Protein AF-A0A3D4WXC4-F1 (afdb_monomer_lite)

Radius of gyration: 119.61 Å; chains: 1; bounding box: 169×53×352 Å

Secondary structure (DSSP, 8-state):
--HHHHHHHHHHHHHHS--------HHHHHHHHHHHHHHHHHHHHHHHHHHHHHHHHHHHHHHHHHHHHHHHHHHHHHHHHHHHHHHHHHHHHHHHHHHHHHHHHHHHHHHHHHHHHHHHHHHHHHHHHHHHHHHHHHHHHHHHHHHHHHHHHHHHHHHHHHHHHHHHHHHHHHHHHHHHHHHHHHHHHHHHHHHHHHHHHHHHHHHHHHHHHHHHHHHHHHHHHHHHHHHHHHHHHHHHHHHHHHHHHHHHHHHHHHHHHHHHHHHHHHHHHHHHHHHHHHHHHTT--S---------------------------------------------------------PPPPP-

pLDDT: mean 78.96, std 23.44, range [27.22, 98.69]

Sequence (353 aa):
GSHLKQVQAELTDLRQRPPQLERASFRDLGPMVDQILALAEKQAEAITATAAEQAAQRNAKADKVLVEAREQADELRAVGDTAREQAEQEATRINEESAQQLEQAKAEAEALIEAARTQLQQEIEAARAQTQQELAQWKANAERELTEQRNLANHKNSALAAEAQHYSADLRRRADEQAAAHQQQLTVVQHEIMARRQAVTQLQAEFDDVQQRLAQSRQQGAAADNEFKELKRRLGETTQELTTQLSRLEEAKRAAESAERHAKDVRARVQREAERVANLAAAAVMAAAARGAETGEYPQVVQRPAENPAAAEATPAPQPQANTNGQVRRDNENVVPVQREPQPQEASPRLPN

Structure (mmCIF, N/CA/C/O backbone):
data_AF-A0A3D4WXC4-F1
#
_entry.id   AF-A0A3D4WXC4-F1
#
loop_
_atom_site.group_PDB
_atom_site.id
_atom_site.type_symbol
_atom_site.label_atom_id
_atom_site.label_alt_id
_atom_site.label_comp_id
_atom_site.label_asym_id
_atom_site.label_entity_id
_atom_site.label_seq_id
_atom_site.pdbx_PDB_ins_code
_atom_site.Cartn_x
_atom_site.Cartn_y
_atom_site.Cartn_z
_atom_site.occupancy
_atom_site.B_iso_or_equiv
_atom_site.auth_seq_id
_atom_site.auth_comp_id
_atom_site.auth_asym_id
_atom_site.auth_atom_id
_atom_site.pdbx_PDB_model_num
ATOM 1 N N . GLY A 1 1 ? -41.071 17.455 170.678 1.00 57.22 1 GLY A N 1
ATOM 2 C CA . GLY A 1 1 ? -40.246 16.573 171.525 1.00 57.22 1 GLY A CA 1
ATOM 3 C C . GLY A 1 1 ? -40.967 15.397 172.185 1.00 57.22 1 GLY A C 1
ATOM 4 O O . GLY A 1 1 ? -40.264 14.626 172.819 1.00 57.22 1 GLY A O 1
ATOM 5 N N . SER A 1 2 ? -42.286 15.180 172.059 1.00 59.31 2 SER A N 1
ATOM 6 C CA . SER A 1 2 ? -42.935 14.010 172.701 1.00 59.31 2 SER A CA 1
ATOM 7 C C . SER A 1 2 ? -43.641 13.044 171.739 1.00 59.31 2 SER A C 1
ATOM 9 O O . SER A 1 2 ? -43.536 11.843 171.948 1.00 59.31 2 SER A O 1
ATOM 11 N N . HIS A 1 3 ? -44.244 13.494 170.632 1.00 54.66 3 HIS A N 1
ATOM 12 C CA . HIS A 1 3 ? -44.944 12.564 169.724 1.00 54.66 3 HIS A CA 1
ATOM 13 C C . HIS A 1 3 ? -44.022 11.644 168.912 1.00 54.66 3 HIS A C 1
ATOM 15 O O . HIS A 1 3 ? -44.372 10.496 168.670 1.00 54.66 3 HIS A O 1
ATOM 21 N N . LEU A 1 4 ? -42.796 12.077 168.598 1.00 67.69 4 LEU A N 1
ATOM 22 C CA . LEU A 1 4 ? -41.789 11.203 167.978 1.00 67.69 4 LEU A CA 1
ATOM 23 C C . LEU A 1 4 ? -41.330 10.088 168.940 1.00 67.69 4 LEU A C 1
ATOM 25 O O . LEU A 1 4 ? -41.039 8.989 168.489 1.00 67.69 4 LEU A O 1
ATOM 29 N N . LYS A 1 5 ? -41.347 10.334 170.264 1.00 64.38 5 LYS A N 1
ATOM 30 C CA . LYS A 1 5 ? -41.092 9.300 171.285 1.00 64.38 5 LYS A CA 1
ATOM 31 C C . LYS A 1 5 ? -42.266 8.336 171.440 1.00 64.38 5 LYS A C 1
ATOM 33 O O . LYS A 1 5 ? -42.040 7.175 171.742 1.00 64.38 5 LYS A O 1
ATOM 38 N N . GLN A 1 6 ? -43.493 8.799 171.221 1.00 64.81 6 GLN A N 1
ATOM 39 C CA . GLN A 1 6 ? -44.691 7.963 171.296 1.00 64.81 6 GLN A CA 1
ATOM 40 C C . GLN A 1 6 ? -44.789 7.036 170.079 1.00 64.81 6 GLN A C 1
ATOM 42 O O . GLN A 1 6 ? -44.976 5.839 170.244 1.00 64.81 6 GLN A O 1
ATOM 47 N N . VAL A 1 7 ? -44.489 7.546 168.880 1.00 67.06 7 VAL A N 1
ATOM 48 C CA . VAL A 1 7 ? -44.384 6.713 167.672 1.00 67.06 7 VAL A CA 1
ATOM 49 C C . VAL A 1 7 ? -43.143 5.811 167.717 1.00 67.06 7 VAL A C 1
ATOM 51 O O . VAL A 1 7 ? -43.212 4.677 167.264 1.00 67.06 7 VAL A O 1
ATOM 54 N N . GLN A 1 8 ? -42.019 6.242 168.314 1.00 66.94 8 GLN A N 1
ATOM 55 C CA . GLN A 1 8 ? -40.884 5.340 168.573 1.00 66.94 8 GLN A CA 1
ATOM 56 C C . GLN A 1 8 ? -41.228 4.245 169.585 1.00 66.94 8 GLN A C 1
ATOM 58 O O . GLN A 1 8 ? -40.802 3.111 169.390 1.00 66.94 8 GLN A O 1
ATOM 63 N N . ALA A 1 9 ? -41.991 4.548 170.638 1.00 63.16 9 ALA A N 1
ATOM 64 C CA . ALA A 1 9 ? -42.452 3.544 171.592 1.00 63.16 9 ALA A CA 1
ATOM 65 C C . ALA A 1 9 ? -43.404 2.549 170.918 1.00 63.16 9 ALA A C 1
ATOM 67 O O . ALA A 1 9 ? -43.212 1.351 171.073 1.00 63.16 9 ALA A O 1
ATOM 68 N N . GLU A 1 10 ? -44.329 3.017 170.080 1.00 62.59 10 GLU A N 1
ATOM 69 C CA . GLU A 1 10 ? -45.214 2.147 169.296 1.00 62.59 10 GLU A CA 1
ATOM 70 C C . GLU A 1 10 ? -44.450 1.325 168.244 1.00 62.59 10 GLU A C 1
ATOM 72 O O . GLU A 1 10 ? -44.737 0.142 168.071 1.00 62.59 10 GLU A O 1
ATOM 77 N N . LEU A 1 11 ? -43.405 1.878 167.611 1.00 65.56 11 LEU A N 1
ATOM 78 C CA . LEU A 1 11 ? -42.515 1.110 166.729 1.00 65.56 11 LEU A CA 1
ATOM 79 C C . LEU A 1 11 ? -41.701 0.060 167.494 1.00 65.56 11 LEU A C 1
ATOM 81 O O . LEU A 1 11 ? -41.355 -0.973 166.926 1.00 65.56 11 LEU A O 1
ATOM 85 N N . THR A 1 12 ? -41.362 0.326 168.758 1.00 66.88 12 THR A N 1
ATOM 86 C CA . THR A 1 12 ? -40.607 -0.607 169.607 1.00 66.88 12 THR A CA 1
ATOM 87 C C . THR A 1 12 ? -41.522 -1.697 170.164 1.00 66.88 12 THR A C 1
ATOM 89 O O . THR A 1 12 ? -41.119 -2.857 170.203 1.00 66.88 12 THR A O 1
ATOM 92 N N . ASP A 1 13 ? -42.771 -1.363 170.491 1.00 57.59 13 ASP A N 1
ATOM 93 C CA . ASP A 1 13 ? -43.789 -2.311 170.947 1.00 57.59 13 ASP A CA 1
ATOM 94 C C . ASP A 1 13 ? -44.230 -3.247 169.807 1.00 57.59 13 ASP A C 1
ATOM 96 O O . ASP A 1 13 ? -44.299 -4.461 169.984 1.00 57.59 13 ASP A O 1
ATOM 100 N N . LEU A 1 14 ? -44.359 -2.735 168.575 1.00 56.06 14 LEU A N 1
ATOM 101 C CA . LEU A 1 14 ? -44.564 -3.564 167.376 1.00 56.06 14 LEU A CA 1
ATOM 102 C C . LEU A 1 14 ? -43.344 -4.429 167.013 1.00 56.06 14 LEU A C 1
ATOM 104 O O . LEU A 1 14 ? -43.496 -5.425 166.311 1.00 56.06 14 LEU A O 1
ATOM 108 N N . ARG A 1 15 ? -42.144 -4.091 167.506 1.00 60.09 15 ARG A N 1
ATOM 109 C CA . ARG A 1 15 ? -40.927 -4.906 167.338 1.00 60.09 15 ARG A CA 1
ATOM 110 C C . ARG A 1 15 ? -40.782 -5.989 168.411 1.00 60.09 15 ARG A C 1
ATOM 112 O O . ARG A 1 15 ? -40.099 -6.978 168.162 1.00 60.09 15 ARG A O 1
ATOM 119 N N . GLN A 1 16 ? -41.386 -5.795 169.589 1.00 61.34 16 GLN A N 1
ATOM 120 C CA . GLN A 1 16 ? -41.370 -6.751 170.705 1.00 61.34 16 GLN A CA 1
ATOM 121 C C . GLN A 1 16 ? -42.614 -7.640 170.769 1.00 61.34 16 GLN A C 1
ATOM 123 O O . GLN A 1 16 ? -42.592 -8.664 171.453 1.00 61.34 16 GLN A O 1
ATOM 128 N N . ARG A 1 17 ? -43.670 -7.316 170.019 1.00 38.84 17 ARG A N 1
ATOM 129 C CA . ARG A 1 17 ? -44.788 -8.228 169.790 1.00 38.84 17 ARG A CA 1
ATOM 130 C C . ARG A 1 17 ? -44.349 -9.264 168.750 1.00 38.84 17 ARG A C 1
ATOM 132 O O . ARG A 1 17 ? -44.181 -8.898 167.586 1.00 38.84 17 ARG A O 1
ATOM 139 N N . PRO A 1 18 ? -44.134 -10.542 169.118 1.00 51.66 18 PRO A N 1
ATOM 140 C CA . PRO A 1 18 ? -43.925 -11.561 168.103 1.00 51.66 18 PRO A CA 1
ATOM 141 C C . PRO A 1 18 ? -45.164 -11.532 167.201 1.00 51.66 18 PRO A C 1
ATOM 143 O O . PRO A 1 18 ? -46.275 -11.598 167.743 1.00 51.66 18 PRO A O 1
ATOM 146 N N . PRO A 1 19 ? -45.049 -11.435 165.861 1.00 48.47 19 PRO A N 1
ATOM 147 C CA . PRO A 1 19 ? -46.120 -11.955 165.046 1.00 48.47 19 PRO A CA 1
ATOM 148 C C . PRO A 1 19 ? -46.180 -13.419 165.442 1.00 48.47 19 PRO A C 1
ATOM 150 O O . PRO A 1 19 ? -45.269 -14.209 165.180 1.00 48.47 19 PRO A O 1
ATOM 153 N N . GLN A 1 20 ? -47.225 -13.728 166.203 1.00 43.56 20 GLN A N 1
ATOM 154 C CA . GLN A 1 20 ? -47.750 -15.059 166.300 1.00 43.56 20 GLN A CA 1
ATOM 155 C C . GLN A 1 20 ? -47.844 -15.504 164.848 1.00 43.56 20 GLN A C 1
ATOM 157 O O . GLN A 1 20 ? -48.707 -15.063 164.094 1.00 43.56 20 GLN A O 1
ATOM 162 N N . LEU A 1 21 ? -46.879 -16.323 164.434 1.00 39.25 21 LEU A N 1
ATOM 163 C CA . LEU A 1 21 ? -47.153 -17.346 163.461 1.00 39.25 21 LEU A CA 1
ATOM 164 C C . LEU A 1 21 ? -48.286 -18.113 164.133 1.00 39.25 21 LEU A C 1
ATOM 166 O O . LEU A 1 21 ? -48.042 -19.055 164.891 1.00 39.25 21 LEU A O 1
ATOM 170 N N . GLU A 1 22 ? -49.526 -17.675 163.897 1.00 39.22 22 GLU A N 1
ATOM 171 C CA . GLU A 1 22 ? -50.609 -18.603 163.682 1.00 39.22 22 GLU A CA 1
ATOM 172 C C . GLU A 1 22 ? -50.053 -19.509 162.592 1.00 39.22 22 GLU A C 1
ATOM 174 O O . GLU A 1 22 ? -50.191 -19.303 161.389 1.00 39.22 22 GLU A O 1
ATOM 179 N N . ARG A 1 23 ? -49.319 -20.522 163.060 1.00 41.19 23 ARG A N 1
ATOM 180 C CA . ARG A 1 23 ? -49.433 -21.869 162.574 1.00 41.19 23 ARG A CA 1
ATOM 181 C C . ARG A 1 23 ? -50.933 -22.088 162.582 1.00 41.19 23 ARG A C 1
ATOM 183 O O . ARG A 1 23 ? -51.466 -22.604 163.562 1.00 41.19 23 ARG A O 1
ATOM 190 N N . ALA A 1 24 ? -51.597 -21.592 161.534 1.00 42.59 24 ALA A N 1
ATOM 191 C CA . ALA A 1 24 ? -52.845 -22.116 161.059 1.00 42.59 24 ALA A CA 1
ATOM 192 C C . ALA A 1 24 ? -52.625 -23.609 161.217 1.00 42.59 24 ALA A C 1
ATOM 194 O O . ALA A 1 24 ? -51.661 -24.172 160.681 1.00 42.59 24 ALA A O 1
ATOM 195 N N . SER A 1 25 ? -53.349 -24.168 162.184 1.00 43.81 25 SER A N 1
ATOM 196 C CA . SER A 1 25 ? -53.252 -25.566 162.553 1.00 43.81 25 SER A CA 1
ATOM 197 C C . SER A 1 25 ? -53.191 -26.343 161.242 1.00 43.81 25 SER A C 1
ATOM 199 O O . SER A 1 25 ? -53.862 -25.952 160.291 1.00 43.81 25 SER A O 1
ATOM 201 N N . PHE A 1 26 ? -52.418 -27.425 161.124 1.00 46.84 26 PHE A N 1
ATOM 202 C CA . PHE A 1 26 ? -52.438 -28.248 159.897 1.00 46.84 26 PHE A CA 1
ATOM 203 C C . PHE A 1 26 ? -53.880 -28.642 159.473 1.00 46.84 26 PHE A C 1
ATOM 205 O O . PHE A 1 26 ? -54.107 -29.034 158.334 1.00 46.84 26 PHE A O 1
ATOM 212 N N . ARG A 1 27 ? -54.852 -28.478 160.385 1.00 51.84 27 ARG A N 1
ATOM 213 C CA . ARG A 1 27 ? -56.302 -28.576 160.205 1.00 51.84 27 ARG A CA 1
ATOM 214 C C . ARG A 1 27 ? -56.993 -27.368 159.522 1.00 51.84 27 ARG A C 1
ATOM 216 O O . ARG A 1 27 ? -57.958 -27.601 158.809 1.00 51.84 27 ARG A O 1
ATOM 223 N N . ASP A 1 28 ? -56.498 -26.138 159.693 1.00 48.47 28 ASP A N 1
ATOM 224 C CA . ASP A 1 28 ? -57.009 -24.879 159.097 1.00 48.47 28 ASP A CA 1
ATOM 225 C C . ASP A 1 28 ? -56.149 -24.382 157.913 1.00 48.47 28 ASP A C 1
ATOM 227 O O . ASP A 1 28 ? -56.610 -23.613 157.070 1.00 48.47 28 ASP A O 1
ATOM 231 N N . LEU A 1 29 ? -54.907 -24.872 157.801 1.00 55.94 29 LEU A N 1
ATOM 232 C CA . LEU A 1 29 ? -54.095 -24.754 156.586 1.00 55.94 29 LEU A CA 1
ATOM 233 C C . LEU A 1 29 ? -54.744 -25.483 155.411 1.00 55.94 29 LEU A C 1
ATOM 235 O O . LEU A 1 29 ? -54.653 -24.976 154.308 1.00 55.94 29 LEU A O 1
ATOM 239 N N . GLY A 1 30 ? -55.413 -26.620 155.639 1.00 63.44 30 GLY A N 1
ATOM 240 C CA . GLY A 1 30 ? -56.179 -27.334 154.609 1.00 63.44 30 GLY A CA 1
ATOM 241 C C . GLY A 1 30 ? -57.138 -26.405 153.854 1.00 63.44 30 GLY A C 1
ATOM 242 O O . GLY A 1 30 ? -56.897 -26.149 152.682 1.00 63.44 30 GLY A O 1
ATOM 243 N N . PRO A 1 31 ? -58.130 -25.786 154.525 1.00 75.38 31 PRO A N 1
ATOM 244 C CA . PRO A 1 31 ? -59.080 -24.894 153.863 1.00 75.38 31 PRO A CA 1
ATOM 245 C C . PRO A 1 31 ? -58.468 -23.594 153.312 1.00 75.38 31 PRO A C 1
ATOM 247 O O . PRO A 1 31 ? -58.941 -23.100 152.294 1.00 75.38 31 PRO A O 1
ATOM 250 N N . MET A 1 32 ? -57.424 -23.023 153.926 1.00 70.00 32 MET A N 1
ATOM 251 C CA . MET A 1 32 ? -56.769 -21.810 153.404 1.00 70.00 32 MET A CA 1
ATOM 252 C C . MET A 1 32 ? -55.845 -22.104 152.209 1.00 70.00 32 MET A C 1
ATOM 254 O O . MET A 1 32 ? -55.786 -21.311 151.272 1.00 70.00 32 MET A O 1
ATOM 258 N N . VAL A 1 33 ? -55.153 -23.246 152.206 1.00 78.00 33 VAL A N 1
ATOM 259 C CA . VAL A 1 33 ? -54.396 -23.756 151.052 1.00 78.00 33 VAL A CA 1
ATOM 260 C C . VAL A 1 33 ? -55.357 -24.158 149.941 1.00 78.00 33 VAL A C 1
ATOM 262 O O . VAL A 1 33 ? -55.093 -23.796 148.803 1.00 78.00 33 VAL A O 1
ATOM 265 N N . ASP A 1 34 ? -56.498 -24.779 150.251 1.00 77.19 34 ASP A N 1
ATOM 266 C CA . ASP A 1 34 ? -57.575 -25.038 149.287 1.00 77.19 34 ASP A CA 1
ATOM 267 C C . ASP A 1 34 ? -58.117 -23.727 148.703 1.00 77.19 34 ASP A C 1
ATOM 269 O O . ASP A 1 34 ? -58.402 -23.650 147.514 1.00 77.19 34 ASP A O 1
ATOM 273 N N . GLN A 1 35 ? -58.202 -22.658 149.502 1.00 80.12 35 GLN A N 1
ATOM 274 C CA . GLN A 1 35 ? -58.631 -21.337 149.042 1.00 80.12 35 GLN A CA 1
ATOM 275 C C . GLN A 1 35 ? -57.565 -20.632 148.187 1.00 80.12 35 GLN A C 1
ATOM 277 O O . GLN A 1 35 ? -57.915 -19.993 147.198 1.00 80.12 35 GLN A O 1
ATOM 282 N N . ILE A 1 36 ? -56.273 -20.761 148.516 1.00 81.56 36 ILE A N 1
ATOM 283 C CA . ILE A 1 36 ? -55.160 -20.269 147.685 1.00 81.56 36 ILE A CA 1
ATOM 284 C C . ILE A 1 36 ? -55.066 -21.075 146.390 1.00 81.56 36 ILE A C 1
ATOM 286 O O . ILE A 1 36 ? -54.860 -20.478 145.341 1.00 81.56 36 ILE A O 1
ATOM 290 N N . LEU A 1 37 ? -55.258 -22.395 146.437 1.00 82.12 37 LEU A N 1
ATOM 291 C CA . LEU A 1 37 ? -55.324 -23.261 145.263 1.00 82.12 37 LEU A CA 1
ATOM 292 C C . LEU A 1 37 ? -56.532 -22.906 144.404 1.00 82.12 37 LEU A C 1
ATOM 294 O O . LEU A 1 37 ? -56.347 -22.695 143.220 1.00 82.12 37 LEU A O 1
ATOM 298 N N . ALA A 1 38 ? -57.717 -22.712 144.984 1.00 82.25 38 ALA A N 1
ATOM 299 C CA . ALA A 1 38 ? -58.909 -22.282 144.255 1.00 82.25 38 ALA A CA 1
ATOM 300 C C . ALA A 1 38 ? -58.748 -20.877 143.647 1.00 82.25 38 ALA A C 1
ATOM 302 O O . ALA A 1 38 ? -59.219 -20.611 142.544 1.00 82.25 38 ALA A O 1
ATOM 303 N N . LEU A 1 39 ? -58.073 -19.953 144.341 1.00 86.06 39 LEU A N 1
ATOM 304 C CA . LEU A 1 39 ? -57.799 -18.610 143.828 1.00 86.06 39 LEU A CA 1
ATOM 305 C C . LEU A 1 39 ? -56.709 -18.627 142.748 1.00 86.06 39 LEU A C 1
ATOM 307 O O . LEU A 1 39 ? -56.823 -17.896 141.768 1.00 86.06 39 LEU A O 1
ATOM 311 N N . ALA A 1 40 ? -55.689 -19.471 142.901 1.00 84.12 40 ALA A N 1
ATOM 312 C CA . ALA A 1 40 ? -54.651 -19.710 141.906 1.00 84.12 40 ALA A CA 1
ATOM 313 C C . ALA A 1 40 ? -55.204 -20.446 140.679 1.00 84.12 40 ALA A C 1
ATOM 315 O O . ALA A 1 40 ? -54.821 -20.110 139.567 1.00 84.12 40 ALA A O 1
ATOM 316 N N . GLU A 1 41 ? -56.134 -21.382 140.858 1.00 85.31 41 GLU A N 1
ATOM 317 C CA . GLU A 1 41 ? -56.856 -22.096 139.803 1.00 85.31 41 GLU A CA 1
ATOM 318 C C . GLU A 1 41 ? -57.753 -21.120 139.044 1.00 85.31 41 GLU A C 1
ATOM 320 O O . GLU A 1 41 ? -57.630 -21.004 137.832 1.00 85.31 41 GLU A O 1
ATOM 325 N N . LYS A 1 42 ? -58.506 -20.266 139.748 1.00 86.69 42 LYS A N 1
ATOM 326 C CA . LYS A 1 42 ? -59.274 -19.172 139.137 1.00 86.69 42 LYS A CA 1
ATOM 327 C C . LYS A 1 42 ? -58.391 -18.146 138.414 1.00 86.69 42 LYS A C 1
ATOM 329 O O . LYS A 1 42 ? -58.775 -17.621 137.371 1.00 86.69 42 LYS A O 1
ATOM 334 N N . GLN A 1 43 ? -57.215 -17.818 138.954 1.00 87.94 43 GLN A N 1
ATOM 335 C CA . GLN A 1 43 ? -56.252 -16.934 138.288 1.00 87.94 43 GLN A CA 1
ATOM 336 C C . GLN A 1 43 ? -55.605 -17.613 137.077 1.00 87.94 43 GLN A C 1
ATOM 338 O O . GLN A 1 43 ? -55.437 -16.962 136.050 1.00 87.94 43 GLN A O 1
ATOM 343 N N . ALA A 1 44 ? -55.284 -18.904 137.154 1.00 85.81 44 ALA A N 1
ATOM 344 C CA . ALA A 1 44 ? -54.771 -19.691 136.040 1.00 85.81 44 ALA A CA 1
ATOM 345 C C . ALA A 1 44 ? -55.827 -19.833 134.936 1.00 85.81 44 ALA A C 1
ATOM 347 O O . ALA A 1 44 ? -55.506 -19.647 133.765 1.00 85.81 44 ALA A O 1
ATOM 348 N N . GLU A 1 45 ? -57.092 -20.059 135.287 1.00 86.94 45 GLU A N 1
ATOM 349 C CA . GLU A 1 45 ? -58.239 -20.023 134.375 1.00 86.94 45 GLU A CA 1
ATOM 350 C C . GLU A 1 45 ? -58.390 -18.645 133.723 1.00 86.94 45 GLU A C 1
ATOM 352 O O . GLU A 1 45 ? -58.528 -18.550 132.509 1.00 86.94 45 GLU A O 1
ATOM 357 N N . ALA A 1 46 ? -58.282 -17.552 134.483 1.00 88.50 46 ALA A N 1
ATOM 358 C CA . ALA A 1 46 ? -58.342 -16.202 133.923 1.00 88.50 46 ALA A CA 1
ATOM 359 C C . ALA A 1 46 ? -57.156 -15.897 132.988 1.00 88.50 46 ALA A C 1
ATOM 361 O O . ALA A 1 46 ? -57.344 -15.296 131.928 1.00 88.50 46 ALA A O 1
ATOM 362 N N . ILE A 1 47 ? -55.939 -16.325 133.340 1.00 88.62 47 ILE A N 1
ATOM 363 C CA . ILE A 1 47 ? -54.735 -16.166 132.511 1.00 88.62 47 ILE A CA 1
ATOM 364 C C . ILE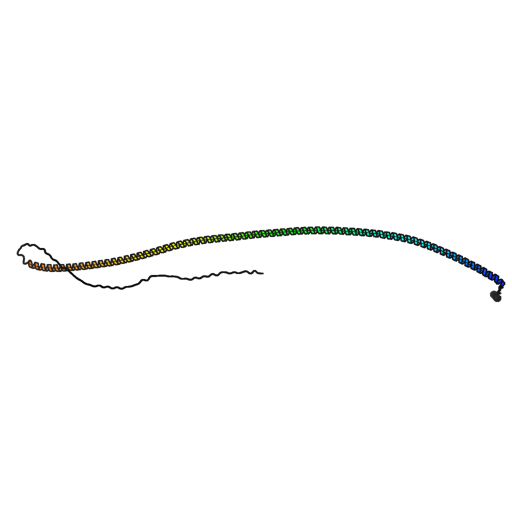 A 1 47 ? -54.854 -17.001 131.238 1.00 88.62 47 ILE A C 1
ATOM 366 O O . ILE A 1 47 ? -54.568 -16.491 130.159 1.00 88.62 47 ILE A O 1
ATOM 370 N N . THR A 1 48 ? -55.293 -18.255 131.338 1.00 91.38 48 THR A N 1
ATOM 371 C CA . THR A 1 48 ? -55.476 -19.143 130.181 1.00 91.38 48 THR A CA 1
ATOM 372 C C . THR A 1 48 ? -56.608 -18.664 129.282 1.00 91.38 48 THR A C 1
ATOM 374 O O . THR A 1 48 ? -56.415 -18.638 128.071 1.00 91.38 48 THR A O 1
ATOM 377 N N . ALA A 1 49 ? -57.727 -18.189 129.834 1.00 89.88 49 ALA A N 1
ATOM 378 C CA . ALA A 1 49 ? -58.812 -17.573 129.072 1.00 89.88 49 ALA A CA 1
ATOM 379 C C . ALA A 1 49 ? -58.345 -16.300 128.351 1.00 89.88 49 ALA A C 1
ATOM 381 O O . ALA A 1 49 ? -58.557 -16.161 127.149 1.00 89.88 49 ALA A O 1
ATOM 382 N N . THR A 1 50 ? -57.624 -15.414 129.047 1.00 90.81 50 THR A N 1
ATOM 383 C CA . THR A 1 50 ? -57.062 -14.190 128.448 1.00 90.81 50 THR A CA 1
ATOM 384 C C . THR A 1 50 ? -56.017 -14.526 127.380 1.00 90.81 50 THR A C 1
ATOM 386 O O . THR A 1 50 ? -55.989 -13.908 126.319 1.00 90.81 50 THR A O 1
ATOM 389 N N . ALA A 1 51 ? -55.159 -15.519 127.617 1.00 91.62 51 ALA A N 1
ATOM 390 C CA . ALA A 1 51 ? -54.161 -15.974 126.654 1.00 91.62 51 ALA A CA 1
ATOM 391 C C . ALA A 1 51 ? -54.806 -16.643 125.432 1.00 91.62 51 ALA A C 1
ATOM 393 O O . ALA A 1 51 ? -54.358 -16.405 124.312 1.00 91.62 51 ALA A O 1
ATOM 394 N N . ALA A 1 52 ? -55.869 -17.427 125.626 1.00 91.94 52 ALA A N 1
ATOM 395 C CA . ALA A 1 52 ? -56.648 -18.041 124.556 1.00 91.94 52 ALA A CA 1
ATOM 396 C C . ALA A 1 52 ? -57.369 -16.983 123.715 1.00 91.94 52 ALA A C 1
ATOM 398 O O . ALA A 1 52 ? -57.321 -17.050 122.490 1.00 91.94 52 ALA A O 1
ATOM 399 N N . GLU A 1 53 ? -57.960 -15.963 124.343 1.00 91.69 53 GLU A N 1
ATOM 400 C CA . GLU A 1 53 ? -58.577 -14.840 123.637 1.00 91.69 53 GLU A CA 1
ATOM 401 C C . GLU A 1 53 ? -57.533 -14.031 122.858 1.00 91.69 53 GLU A C 1
ATOM 403 O O . GLU A 1 53 ? -57.721 -13.735 121.680 1.00 91.69 53 GLU A O 1
ATOM 408 N N . GLN A 1 54 ? -56.381 -13.734 123.464 1.00 92.88 54 GLN A N 1
ATOM 409 C CA . GLN A 1 54 ? -55.284 -13.069 122.765 1.00 92.88 54 GLN A CA 1
ATOM 410 C C . GLN A 1 54 ? -54.717 -13.915 121.617 1.00 92.88 54 GLN A C 1
ATOM 412 O O . GLN A 1 54 ? -54.343 -13.360 120.583 1.00 92.88 54 GLN A O 1
ATOM 417 N N . ALA A 1 55 ? -54.627 -15.238 121.774 1.00 92.94 55 ALA A N 1
ATOM 418 C CA . ALA A 1 55 ? -54.224 -16.153 120.710 1.00 92.94 55 ALA A CA 1
ATOM 419 C C . ALA A 1 55 ? -55.265 -16.171 119.585 1.00 92.94 55 ALA A C 1
ATOM 421 O O . ALA A 1 55 ? -54.893 -16.041 118.425 1.00 92.94 55 ALA A O 1
ATOM 422 N N . ALA A 1 56 ? -56.558 -16.220 119.911 1.00 92.56 56 ALA A N 1
ATOM 423 C CA . ALA A 1 56 ? -57.646 -16.143 118.942 1.00 92.56 56 ALA A CA 1
ATOM 424 C C . ALA A 1 56 ? -57.649 -14.804 118.188 1.00 92.56 56 ALA A C 1
ATOM 426 O O . ALA A 1 56 ? -57.757 -14.793 116.967 1.00 92.56 56 ALA A O 1
ATOM 427 N N . GLN A 1 57 ? -57.448 -13.675 118.877 1.00 93.75 57 GLN A N 1
ATOM 428 C CA . GLN A 1 57 ? -57.326 -12.358 118.244 1.00 93.75 57 GLN A CA 1
ATOM 429 C C . GLN A 1 57 ? -56.082 -12.256 117.351 1.00 93.75 57 GLN A C 1
ATOM 431 O O . GLN A 1 57 ? -56.147 -11.655 116.278 1.00 93.75 57 GLN A O 1
ATOM 436 N N . ARG A 1 58 ? -54.941 -12.821 117.771 1.00 94.81 58 ARG A N 1
ATOM 437 C CA . ARG A 1 58 ? -53.728 -12.889 116.939 1.00 94.81 58 ARG A CA 1
ATOM 438 C C . ARG A 1 58 ? -53.946 -13.775 115.712 1.00 94.81 58 ARG A C 1
ATOM 440 O O . ARG A 1 58 ? -53.582 -13.344 114.624 1.00 94.81 58 ARG A O 1
ATOM 447 N N . ASN A 1 59 ? -54.584 -14.934 115.871 1.00 94.00 59 ASN A N 1
ATOM 448 C CA . ASN A 1 59 ? -54.925 -15.839 114.773 1.00 94.00 59 ASN A CA 1
ATOM 449 C C . ASN A 1 59 ? -55.892 -15.171 113.791 1.00 94.00 59 ASN A C 1
ATOM 451 O O . ASN A 1 59 ? -55.594 -15.118 112.610 1.00 94.00 59 ASN A O 1
ATOM 455 N N . ALA A 1 60 ? -56.963 -14.533 114.271 1.00 94.44 60 ALA A N 1
ATOM 456 C CA . ALA A 1 60 ? -57.906 -13.810 113.418 1.00 94.44 60 ALA A CA 1
ATOM 457 C C . ALA A 1 60 ? -57.241 -12.657 112.643 1.00 94.44 60 ALA A C 1
ATOM 459 O O . ALA A 1 60 ? -57.544 -12.433 111.473 1.00 94.44 60 ALA A O 1
ATOM 460 N N . LYS A 1 61 ? -56.308 -11.925 113.272 1.00 95.50 61 LYS A N 1
ATOM 461 C CA . LYS A 1 61 ? -55.500 -10.903 112.586 1.00 95.50 61 LYS A CA 1
ATOM 462 C C . LYS A 1 61 ? -54.565 -11.520 111.544 1.00 95.50 61 LYS A C 1
ATOM 464 O O . LYS A 1 61 ? -54.452 -10.968 110.457 1.00 95.50 61 LYS A O 1
ATOM 469 N N . ALA A 1 62 ? -53.907 -12.634 111.863 1.00 95.69 62 ALA A N 1
ATOM 470 C CA . ALA A 1 62 ? -53.026 -13.337 110.935 1.00 95.69 62 ALA A CA 1
ATOM 471 C C . ALA A 1 62 ? -53.800 -13.896 109.733 1.00 95.69 62 ALA A C 1
ATOM 473 O O . ALA A 1 62 ? -53.377 -13.689 108.601 1.00 95.69 62 ALA A O 1
ATOM 474 N N . ASP A 1 63 ? -54.959 -14.512 109.964 1.00 95.75 63 ASP A N 1
ATOM 475 C CA . ASP A 1 63 ? -55.850 -15.012 108.916 1.00 95.75 63 ASP A CA 1
ATOM 476 C C . ASP A 1 63 ? -56.321 -13.874 108.013 1.00 95.75 63 ASP A C 1
ATOM 478 O O . ASP A 1 63 ? -56.264 -13.997 106.792 1.00 95.75 63 ASP A O 1
ATOM 482 N N . LYS A 1 64 ? -56.702 -12.731 108.597 1.00 96.44 64 LYS A N 1
ATOM 483 C CA . LYS A 1 64 ? -57.064 -11.537 107.830 1.00 96.44 64 LYS A CA 1
ATOM 484 C C . LYS A 1 64 ? -55.910 -11.061 106.941 1.00 96.44 64 LYS A C 1
ATOM 486 O O . LYS A 1 64 ? -56.123 -10.849 105.754 1.00 96.44 64 LYS A O 1
ATOM 491 N N . VAL A 1 65 ? -54.693 -10.961 107.481 1.00 96.88 65 VAL A N 1
ATOM 492 C CA . VAL A 1 65 ? -53.502 -10.578 106.700 1.00 96.88 65 VAL A CA 1
ATOM 493 C C . VAL A 1 65 ? -53.191 -11.606 105.607 1.00 96.88 65 VAL A C 1
ATOM 495 O O . VAL A 1 65 ? -52.805 -11.219 104.510 1.00 96.88 65 VAL A O 1
ATOM 498 N N . LEU A 1 66 ? -53.368 -12.907 105.860 1.00 96.75 66 LEU A N 1
ATOM 499 C CA . LEU A 1 66 ? -53.168 -13.949 104.847 1.00 96.75 66 LEU A CA 1
ATOM 500 C C . LEU A 1 66 ? -54.202 -13.870 103.722 1.00 96.75 66 LEU A C 1
ATOM 502 O O . LEU A 1 66 ? -53.843 -14.095 102.569 1.00 96.75 66 LEU A O 1
ATOM 506 N N . VAL A 1 67 ? -55.464 -13.575 104.043 1.00 97.44 67 VAL A N 1
ATOM 507 C CA . VAL A 1 67 ? -56.515 -13.356 103.041 1.00 97.44 67 VAL A CA 1
ATOM 508 C C . VAL A 1 67 ? -56.195 -12.114 102.212 1.00 97.44 67 VAL A C 1
ATOM 510 O O . VAL A 1 67 ? -56.112 -12.230 100.995 1.00 97.44 67 VAL A O 1
ATOM 513 N N . GLU A 1 68 ? -55.891 -10.981 102.849 1.00 96.50 68 GLU A N 1
ATOM 514 C CA . GLU A 1 68 ? -55.516 -9.737 102.156 1.00 96.50 68 GLU A CA 1
ATOM 515 C C . GLU A 1 68 ? -54.270 -9.924 101.271 1.00 96.50 68 GLU A C 1
ATOM 517 O O . GLU A 1 68 ? -54.246 -9.486 100.125 1.00 96.50 68 GLU A O 1
ATOM 522 N N . ALA A 1 69 ? -53.244 -10.629 101.756 1.00 96.69 69 ALA A N 1
ATOM 523 C CA . ALA A 1 69 ? -52.040 -10.914 100.977 1.00 96.69 69 ALA A CA 1
ATOM 524 C C . ALA A 1 69 ? -52.313 -11.846 99.785 1.00 96.69 69 ALA A C 1
ATOM 526 O O . ALA A 1 69 ? -51.670 -11.712 98.744 1.00 96.69 69 ALA A O 1
ATOM 527 N N . ARG A 1 70 ? -53.249 -12.796 99.919 1.00 96.81 70 ARG A N 1
ATOM 528 C CA . ARG A 1 70 ? -53.678 -13.663 98.811 1.00 96.81 70 ARG A CA 1
ATOM 529 C C . ARG A 1 70 ? -54.454 -12.876 97.767 1.00 96.81 70 ARG A C 1
ATOM 531 O O . ARG A 1 70 ? -54.121 -12.987 96.596 1.00 96.81 70 ARG A O 1
ATOM 538 N N . GLU A 1 71 ? -55.408 -12.051 98.190 1.00 96.88 71 GLU A N 1
ATOM 539 C CA . GLU A 1 71 ? -56.171 -11.174 97.295 1.00 96.88 71 GLU A CA 1
ATOM 540 C C . GLU A 1 71 ? -55.240 -10.231 96.522 1.00 96.88 71 GLU A C 1
ATOM 542 O O . GLU A 1 71 ? -55.317 -10.165 95.299 1.00 96.88 71 GLU A O 1
ATOM 547 N N . GLN A 1 72 ? -54.279 -9.595 97.201 1.00 96.25 72 GLN A N 1
ATOM 548 C CA . GLN A 1 72 ? -53.261 -8.760 96.553 1.00 96.25 72 GLN A CA 1
ATOM 549 C C . GLN A 1 72 ? -52.373 -9.552 95.587 1.00 96.25 72 GLN A C 1
ATOM 551 O O . GLN A 1 72 ? -52.032 -9.061 94.513 1.00 96.25 72 GLN A O 1
ATOM 556 N N . ALA A 1 73 ? -51.972 -10.774 95.949 1.00 96.88 73 ALA A N 1
ATOM 557 C CA . ALA A 1 73 ? -51.171 -11.618 95.069 1.00 96.88 73 ALA A CA 1
ATOM 558 C C . ALA A 1 73 ? -51.951 -12.038 93.815 1.00 96.88 73 ALA A C 1
ATOM 560 O O . ALA A 1 73 ? -51.371 -12.079 92.731 1.00 96.88 73 ALA A O 1
ATOM 561 N N . ASP A 1 74 ? -53.242 -12.339 93.949 1.00 97.06 74 ASP A N 1
ATOM 562 C CA . ASP A 1 74 ? -54.110 -12.701 92.831 1.00 97.06 74 ASP A CA 1
ATOM 563 C C . ASP A 1 74 ? -54.394 -11.486 91.930 1.00 97.06 74 ASP A C 1
ATOM 565 O O . ASP A 1 74 ? -54.331 -11.613 90.707 1.00 97.06 74 ASP A O 1
ATOM 569 N N . GLU A 1 75 ? -54.591 -10.294 92.503 1.00 96.94 75 GLU A N 1
ATOM 570 C CA . GLU A 1 75 ? -54.713 -9.037 91.751 1.00 96.94 75 GLU A CA 1
ATOM 571 C C . GLU A 1 75 ? -53.430 -8.719 90.969 1.00 96.94 75 GLU A C 1
ATOM 573 O O . GLU A 1 75 ? -53.483 -8.454 89.768 1.00 96.94 75 GLU A O 1
ATOM 578 N N . LEU A 1 76 ? -52.258 -8.820 91.606 1.00 96.81 76 LEU A N 1
ATOM 579 C CA . LEU A 1 76 ? -50.968 -8.615 90.938 1.00 96.81 76 LEU A CA 1
ATOM 580 C C . LEU A 1 76 ? -50.713 -9.642 89.829 1.00 96.81 76 LEU A C 1
ATOM 582 O O . LEU A 1 76 ? -50.132 -9.281 88.806 1.00 96.81 76 LEU A O 1
ATOM 586 N N . ARG A 1 77 ? -51.142 -10.901 90.001 1.00 97.12 77 ARG A N 1
ATOM 587 C CA . ARG A 1 77 ? -51.080 -11.903 88.924 1.00 97.12 77 ARG A CA 1
ATOM 588 C C . ARG A 1 77 ? -51.974 -11.511 87.758 1.00 97.12 77 ARG A C 1
ATOM 590 O O . ARG A 1 77 ? -51.483 -11.491 86.640 1.00 97.12 77 ARG A O 1
ATOM 597 N N . ALA A 1 78 ? -53.225 -11.127 88.007 1.00 96.94 78 ALA A N 1
ATOM 598 C CA . ALA A 1 78 ? -54.141 -10.708 86.946 1.00 96.94 78 ALA A CA 1
ATOM 599 C C . ALA A 1 78 ? -53.615 -9.481 86.174 1.00 96.94 78 ALA A C 1
ATOM 601 O O . ALA A 1 78 ? -53.636 -9.451 84.942 1.00 96.94 78 ALA A O 1
ATOM 602 N N . VAL A 1 79 ? -53.082 -8.479 86.881 1.00 97.50 79 VAL A N 1
ATOM 603 C CA . VAL A 1 79 ? -52.426 -7.319 86.256 1.00 97.50 79 VAL A CA 1
ATOM 604 C C . VAL A 1 79 ? -51.171 -7.739 85.480 1.00 97.50 79 VAL A C 1
ATOM 606 O O . VAL A 1 79 ? -50.949 -7.261 84.372 1.00 97.50 79 VAL A O 1
ATOM 609 N N . GLY A 1 80 ? -50.361 -8.652 86.017 1.00 97.12 80 GLY A N 1
ATOM 610 C CA . GLY A 1 80 ? -49.183 -9.186 85.332 1.00 97.12 80 GLY A CA 1
ATOM 611 C C . GLY A 1 80 ? -49.524 -9.963 84.058 1.00 97.12 80 GLY A C 1
ATOM 612 O O . GLY A 1 80 ? -48.871 -9.762 83.036 1.00 97.12 80 GLY A O 1
ATOM 613 N N . ASP A 1 81 ? -50.561 -10.799 84.100 1.00 97.06 81 ASP A N 1
ATOM 614 C CA . ASP A 1 81 ? -51.033 -11.594 82.964 1.00 97.06 81 ASP A CA 1
ATOM 615 C C . ASP A 1 81 ? -51.569 -10.682 81.853 1.00 97.06 81 ASP A C 1
ATOM 617 O O . ASP A 1 81 ? -51.160 -10.809 80.701 1.00 97.06 81 ASP A O 1
ATOM 621 N N . THR A 1 82 ? -52.385 -9.680 82.197 1.00 97.19 82 THR A N 1
ATOM 622 C CA . THR A 1 82 ? -52.865 -8.684 81.219 1.00 97.19 82 THR A CA 1
ATOM 623 C C . THR A 1 82 ? -51.737 -7.838 80.628 1.00 97.19 82 THR A C 1
ATOM 625 O O . THR A 1 82 ? -51.706 -7.622 79.417 1.00 97.19 82 THR A O 1
ATOM 628 N N . ALA A 1 83 ? -50.773 -7.394 81.441 1.00 96.81 83 ALA A N 1
ATOM 629 C CA . ALA A 1 83 ? -49.602 -6.671 80.950 1.00 96.81 83 ALA A CA 1
ATOM 630 C C . ALA A 1 83 ? -48.744 -7.543 80.018 1.00 96.81 83 ALA A C 1
ATOM 632 O O . ALA A 1 83 ? -48.222 -7.055 79.015 1.00 96.81 83 ALA A O 1
ATOM 633 N N . ARG A 1 84 ? -48.621 -8.840 80.319 1.00 97.06 84 ARG A N 1
ATOM 634 C CA . ARG A 1 84 ? -47.916 -9.806 79.475 1.00 97.06 84 ARG A CA 1
ATOM 635 C C . ARG A 1 84 ? -48.633 -10.025 78.145 1.00 97.06 84 ARG A C 1
ATOM 637 O O . ARG A 1 84 ? -47.976 -9.960 77.113 1.00 97.06 84 ARG A O 1
ATOM 644 N N . GLU A 1 85 ? -49.945 -10.244 78.152 1.00 97.00 85 GLU A N 1
ATOM 645 C CA . GLU A 1 85 ? -50.740 -10.391 76.926 1.00 97.00 85 GLU A CA 1
ATOM 646 C C . GLU A 1 85 ? -50.634 -9.147 76.035 1.00 97.00 85 GLU A C 1
ATOM 648 O O . GLU A 1 85 ? -50.453 -9.267 74.825 1.00 97.00 85 GLU A O 1
ATOM 653 N N . GLN A 1 86 ? -50.676 -7.948 76.625 1.00 96.75 86 GLN A N 1
ATOM 654 C CA . GLN A 1 86 ? -50.475 -6.692 75.897 1.00 96.75 86 GLN A CA 1
ATOM 655 C C . GLN A 1 86 ? -49.070 -6.595 75.297 1.00 96.75 86 GLN A C 1
ATOM 657 O O . GLN A 1 86 ? -48.935 -6.265 74.121 1.00 96.75 86 GLN A O 1
ATOM 662 N N . ALA A 1 87 ? -48.031 -6.927 76.067 1.00 96.56 87 ALA A N 1
ATOM 663 C CA . ALA A 1 87 ? -46.657 -6.929 75.576 1.00 96.56 87 ALA A CA 1
ATOM 664 C C . ALA A 1 87 ? -46.447 -7.952 74.443 1.00 96.56 87 ALA A C 1
ATOM 666 O O . ALA A 1 87 ? -45.741 -7.666 73.479 1.00 96.56 87 ALA A O 1
ATOM 667 N N . GLU A 1 88 ? -47.078 -9.127 74.522 1.00 97.00 88 GLU A N 1
ATOM 668 C CA . GLU A 1 88 ? -47.041 -10.144 73.465 1.00 97.00 88 GLU A CA 1
ATOM 669 C C . GLU A 1 88 ? -47.788 -9.673 72.198 1.00 97.00 88 GLU A C 1
ATOM 671 O O . GLU A 1 88 ? -47.283 -9.845 71.084 1.00 97.00 88 GLU A O 1
ATOM 676 N N . GLN A 1 89 ? -48.942 -9.011 72.337 1.00 97.00 89 GLN A N 1
ATOM 677 C CA . GLN A 1 89 ? -49.676 -8.407 71.213 1.00 97.00 89 GLN A CA 1
ATOM 678 C C . GLN A 1 89 ? -48.905 -7.253 70.558 1.00 97.00 89 GLN A C 1
ATOM 680 O O . GLN A 1 89 ? -48.864 -7.137 69.335 1.00 97.00 89 GLN A O 1
ATOM 685 N N . GLU A 1 90 ? -48.255 -6.401 71.348 1.00 96.69 90 GLU A N 1
ATOM 686 C CA . GLU A 1 90 ? -47.440 -5.311 70.814 1.00 96.69 90 GLU A CA 1
ATOM 687 C C . GLU A 1 90 ? -46.177 -5.847 70.127 1.00 96.69 90 GLU A C 1
ATOM 689 O O . GLU A 1 90 ? -45.844 -5.409 69.028 1.00 96.69 90 GLU A O 1
ATOM 694 N N . ALA A 1 91 ? -45.518 -6.859 70.702 1.00 96.81 91 ALA A N 1
ATOM 695 C CA . ALA A 1 91 ? -44.362 -7.508 70.087 1.00 96.81 91 ALA A CA 1
ATOM 696 C C . ALA A 1 91 ? -44.716 -8.199 68.762 1.00 96.81 91 ALA A C 1
ATOM 698 O O . ALA A 1 91 ? -43.964 -8.092 67.792 1.00 96.81 91 ALA A O 1
ATOM 699 N N . THR A 1 92 ? -45.856 -8.893 68.696 1.00 97.06 92 THR A N 1
ATOM 700 C CA . THR A 1 92 ? -46.342 -9.505 67.447 1.00 97.06 92 THR A CA 1
ATOM 701 C C . THR A 1 92 ? -46.655 -8.443 66.402 1.00 97.06 92 THR A C 1
ATOM 703 O O . THR A 1 92 ? -46.154 -8.543 65.285 1.00 97.06 92 THR A O 1
ATOM 706 N N . ARG A 1 93 ? -47.353 -7.368 66.780 1.00 97.81 93 ARG A N 1
ATOM 707 C CA . ARG A 1 93 ? -47.639 -6.244 65.885 1.00 97.81 93 ARG A CA 1
ATOM 708 C C . ARG A 1 93 ? -46.371 -5.571 65.350 1.00 97.81 93 ARG A C 1
ATOM 710 O O . ARG A 1 93 ? -46.262 -5.365 64.146 1.00 97.81 93 ARG A O 1
ATOM 717 N N . ILE A 1 94 ? -45.401 -5.254 66.209 1.00 97.56 94 ILE A N 1
ATOM 718 C CA . ILE A 1 94 ? -44.126 -4.648 65.789 1.00 97.56 94 ILE A CA 1
ATOM 719 C C . ILE A 1 94 ? -43.371 -5.591 64.849 1.00 97.56 94 ILE A C 1
ATOM 721 O O . ILE A 1 94 ? -42.810 -5.138 63.850 1.00 97.56 94 ILE A O 1
ATOM 725 N N . ASN A 1 95 ? -43.364 -6.897 65.132 1.00 96.44 95 ASN A N 1
ATOM 726 C CA . ASN A 1 95 ? -42.736 -7.886 64.257 1.00 96.44 95 ASN A CA 1
ATOM 727 C C . ASN A 1 95 ? -43.420 -7.957 62.885 1.00 96.44 95 ASN A C 1
ATOM 729 O O . ASN A 1 95 ? -42.724 -8.012 61.874 1.00 96.44 95 ASN A O 1
ATOM 733 N N . GLU A 1 96 ? -44.752 -7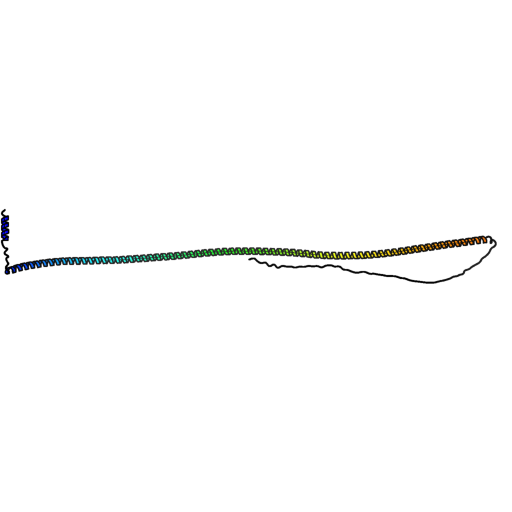.926 62.833 1.00 97.38 96 GLU A N 1
ATOM 734 C CA . GLU A 1 96 ? -45.519 -7.910 61.583 1.00 97.38 96 GLU A CA 1
ATOM 735 C C . GLU A 1 96 ? -45.274 -6.628 60.777 1.00 97.38 96 GLU A C 1
ATOM 737 O O . GLU A 1 96 ? -44.964 -6.705 59.589 1.00 97.38 96 GLU A O 1
ATOM 742 N N . GLU A 1 97 ? -45.337 -5.457 61.417 1.00 97.50 97 GLU A N 1
ATOM 743 C CA . GLU A 1 97 ? -45.047 -4.165 60.780 1.00 97.50 97 GLU A CA 1
ATOM 744 C C . GLU A 1 97 ? -43.603 -4.126 60.245 1.00 97.50 97 GLU A C 1
ATOM 746 O O . GLU A 1 97 ? -43.366 -3.724 59.104 1.00 97.50 97 GLU A O 1
ATOM 751 N N . SER A 1 98 ? -42.636 -4.620 61.024 1.00 96.31 98 SER A N 1
ATOM 752 C CA . SER A 1 98 ? -41.228 -4.701 60.612 1.00 96.31 98 SER A CA 1
ATOM 753 C C . SER A 1 98 ? -41.021 -5.680 59.453 1.00 96.31 98 SER A C 1
ATOM 755 O O . SER A 1 98 ? -40.243 -5.402 58.538 1.00 96.31 98 SER A O 1
ATOM 757 N N . ALA A 1 99 ? -41.717 -6.822 59.460 1.00 97.31 99 ALA A N 1
ATOM 758 C CA . ALA A 1 99 ? -41.664 -7.800 58.377 1.00 97.31 99 ALA A CA 1
ATOM 759 C C . ALA A 1 99 ? -42.219 -7.220 57.068 1.00 97.31 99 ALA A C 1
ATOM 761 O O . ALA A 1 99 ? -41.583 -7.370 56.025 1.00 97.31 99 ALA A O 1
ATOM 762 N N . GLN A 1 100 ? -43.341 -6.495 57.131 1.00 97.50 100 GLN A N 1
ATOM 763 C CA . GLN A 1 100 ? -43.930 -5.815 55.974 1.00 97.50 100 GLN A CA 1
ATOM 764 C C . GLN A 1 100 ? -43.009 -4.724 55.421 1.00 97.50 100 GLN A C 1
ATOM 766 O O . GLN A 1 100 ? -42.804 -4.655 54.211 1.00 97.50 100 GLN A O 1
ATOM 771 N N . GLN A 1 101 ? -42.406 -3.900 56.284 1.00 97.00 101 GLN A N 1
ATOM 772 C CA . GLN A 1 101 ? -41.441 -2.882 55.855 1.00 97.00 101 GLN A CA 1
ATOM 773 C C . GLN A 1 101 ? -40.207 -3.507 55.199 1.00 97.00 101 GLN A C 1
ATOM 775 O O . GLN A 1 101 ? -39.722 -3.000 54.190 1.00 97.00 101 GLN A O 1
ATOM 780 N N . LEU A 1 102 ? -39.709 -4.628 55.731 1.00 97.75 102 LEU A N 1
ATOM 781 C CA . LEU A 1 102 ? -38.589 -5.351 55.132 1.00 97.75 102 LEU A CA 1
ATOM 782 C C . LEU A 1 102 ? -38.956 -5.931 53.759 1.00 97.75 102 LEU A C 1
ATOM 784 O O . LEU A 1 102 ? -38.128 -5.908 52.851 1.00 97.75 102 LEU A O 1
ATOM 788 N N . GLU A 1 103 ? -40.166 -6.464 53.601 1.00 97.38 103 GLU A N 1
ATOM 789 C CA . GLU A 1 103 ? -40.657 -6.984 52.322 1.00 97.38 103 GLU A CA 1
ATOM 790 C C . GLU A 1 103 ? -40.826 -5.865 51.286 1.00 97.38 103 GLU A C 1
ATOM 792 O O . GLU A 1 103 ? -40.350 -6.003 50.160 1.00 97.38 103 GLU A O 1
ATOM 797 N N . GLN A 1 104 ? -41.395 -4.724 51.682 1.00 97.81 104 GLN A N 1
ATOM 798 C CA . GLN A 1 104 ? -41.506 -3.534 50.833 1.00 97.81 104 GLN A CA 1
ATOM 799 C C . GLN A 1 104 ? -40.130 -3.007 50.417 1.00 97.81 104 GLN A C 1
ATOM 801 O O . GLN A 1 104 ? -39.879 -2.838 49.228 1.00 97.81 104 GLN A O 1
ATOM 806 N N . ALA A 1 105 ? -39.203 -2.835 51.364 1.00 97.38 105 ALA A N 1
ATOM 807 C CA . ALA A 1 105 ? -37.849 -2.370 51.069 1.00 97.38 105 ALA A CA 1
ATOM 808 C C . ALA A 1 105 ? -37.093 -3.329 50.133 1.00 97.38 105 ALA A C 1
ATOM 810 O O . ALA A 1 105 ? -36.333 -2.885 49.272 1.00 97.38 105 ALA A O 1
ATOM 811 N N . LYS A 1 106 ? -37.307 -4.646 50.266 1.00 98.00 106 LYS A N 1
ATOM 812 C CA . LYS A 1 106 ? -36.756 -5.644 49.337 1.00 98.00 106 LYS A CA 1
ATOM 813 C C . LYS A 1 106 ? -37.369 -5.520 47.946 1.00 98.00 106 LYS A C 1
ATOM 815 O O . LYS A 1 106 ? -36.616 -5.472 46.981 1.00 98.00 106 LYS A O 1
ATOM 820 N N . ALA A 1 107 ? -38.692 -5.418 47.841 1.00 98.00 107 ALA A N 1
ATOM 821 C CA . ALA A 1 107 ? -39.377 -5.266 46.559 1.00 98.00 107 ALA A CA 1
ATOM 822 C C . ALA A 1 107 ? -38.969 -3.969 45.839 1.00 98.00 107 ALA A C 1
ATOM 824 O O . ALA A 1 107 ? -38.724 -3.976 44.634 1.00 98.00 107 ALA A O 1
ATOM 825 N N . GLU A 1 108 ? -38.831 -2.863 46.574 1.00 98.12 108 GLU A N 1
ATOM 826 C CA . GLU A 1 108 ? -38.325 -1.594 46.046 1.00 98.12 108 GLU A CA 1
ATOM 827 C C . GLU A 1 108 ? -36.873 -1.719 45.569 1.00 98.12 108 GLU A C 1
ATOM 829 O O . GLU A 1 108 ? -36.545 -1.274 44.468 1.00 98.12 108 GLU A O 1
ATOM 834 N N . ALA A 1 109 ? -36.004 -2.368 46.350 1.00 98.12 109 ALA A N 1
ATOM 835 C CA . ALA A 1 109 ? -34.617 -2.600 45.959 1.00 98.12 109 ALA A CA 1
ATOM 836 C C . ALA A 1 109 ? -34.507 -3.493 44.711 1.00 98.12 109 ALA A C 1
ATOM 838 O O . ALA A 1 109 ? -33.740 -3.180 43.801 1.00 98.12 109 ALA A O 1
ATOM 839 N N . GLU A 1 110 ? -35.289 -4.571 44.632 1.00 98.25 110 GLU A N 1
ATOM 840 C CA . GLU A 1 110 ? -35.351 -5.454 43.462 1.00 98.25 110 GLU A CA 1
ATOM 841 C C . GLU A 1 110 ? -35.851 -4.706 42.221 1.00 98.25 110 GLU A C 1
ATOM 843 O O . GLU A 1 110 ? -35.242 -4.810 41.155 1.00 98.25 110 GLU A O 1
ATOM 848 N N . ALA A 1 111 ? -36.891 -3.878 42.360 1.00 98.25 111 ALA A N 1
ATOM 849 C CA . ALA A 1 111 ? -37.401 -3.051 41.270 1.00 98.25 111 ALA A CA 1
ATOM 850 C C . ALA A 1 111 ? -36.359 -2.035 40.773 1.00 98.25 111 ALA A C 1
ATOM 852 O O . ALA A 1 111 ? -36.206 -1.854 39.564 1.00 98.25 111 ALA A O 1
ATOM 853 N N . LEU A 1 112 ? -35.607 -1.401 41.680 1.00 98.38 112 LEU A N 1
ATOM 854 C CA . LEU A 1 112 ? -34.524 -0.484 41.317 1.00 98.38 112 LEU A CA 1
ATOM 855 C C . LEU A 1 112 ? -33.368 -1.205 40.616 1.00 98.38 112 LEU A C 1
ATOM 857 O O . LEU A 1 112 ? -32.825 -0.673 39.648 1.00 98.38 112 LEU A O 1
ATOM 861 N N . ILE A 1 113 ? -33.001 -2.408 41.063 1.00 98.44 113 ILE A N 1
ATOM 862 C CA . ILE A 1 113 ? -31.947 -3.211 40.429 1.00 98.44 113 ILE A CA 1
ATOM 863 C C . ILE A 1 113 ? -32.370 -3.641 39.022 1.00 98.44 113 ILE A C 1
ATOM 865 O O . ILE A 1 113 ? -31.580 -3.505 38.088 1.00 98.44 113 ILE A O 1
ATOM 869 N N . GLU A 1 114 ? -33.603 -4.111 38.836 1.00 98.44 114 GLU A N 1
ATOM 870 C CA . GLU A 1 114 ? -34.109 -4.486 37.511 1.00 98.44 114 GLU A CA 1
ATOM 871 C C . GLU A 1 114 ? -34.252 -3.269 36.581 1.00 98.44 114 GLU A C 1
ATOM 873 O O . GLU A 1 114 ? -33.883 -3.332 35.403 1.00 98.44 114 GLU A O 1
ATOM 878 N N . ALA A 1 115 ? -34.677 -2.113 37.099 1.00 98.38 115 ALA A N 1
ATOM 879 C CA . ALA A 1 115 ? -34.681 -0.863 36.341 1.00 98.38 115 ALA A CA 1
ATOM 880 C C . ALA A 1 115 ? -33.258 -0.439 35.927 1.00 98.38 115 ALA A C 1
ATOM 882 O O . ALA A 1 115 ? -33.017 -0.132 34.760 1.00 98.38 115 ALA A O 1
ATOM 883 N N . ALA A 1 116 ? -32.288 -0.489 36.842 1.00 98.19 116 ALA A N 1
ATOM 884 C CA . ALA A 1 116 ? -30.894 -0.172 36.537 1.00 98.19 116 ALA A CA 1
ATOM 885 C C . ALA A 1 116 ? -30.291 -1.157 35.522 1.00 98.19 116 ALA A C 1
ATOM 887 O O . ALA A 1 116 ? -29.564 -0.758 34.612 1.00 98.19 116 ALA A O 1
ATOM 888 N N . ARG A 1 117 ? -30.621 -2.448 35.632 1.00 98.56 117 ARG A N 1
ATOM 889 C CA . ARG A 1 117 ? -30.162 -3.489 34.707 1.00 98.56 117 ARG A CA 1
ATOM 890 C C . ARG A 1 117 ? -30.706 -3.280 33.298 1.00 98.56 117 ARG A C 1
ATOM 892 O O . ARG A 1 117 ? -29.950 -3.387 32.335 1.00 98.56 117 ARG A O 1
ATOM 899 N N . THR A 1 118 ? -31.997 -2.982 33.173 1.00 98.62 118 THR A N 1
ATOM 900 C CA . THR A 1 118 ? -32.630 -2.718 31.873 1.00 98.62 118 THR A CA 1
ATOM 901 C C . THR A 1 118 ? -32.094 -1.439 31.233 1.00 98.62 118 THR A C 1
ATOM 903 O O . THR A 1 118 ? -31.799 -1.449 30.039 1.00 98.62 118 THR A O 1
ATOM 906 N N . GLN A 1 119 ? -31.871 -0.378 32.014 1.00 98.44 119 GLN A N 1
ATOM 907 C CA . GLN A 1 119 ? -31.217 0.848 31.540 1.00 98.44 119 GLN A CA 1
ATOM 908 C C . GLN A 1 119 ? -29.794 0.582 31.043 1.00 98.44 119 GLN A C 1
ATOM 910 O O . GLN A 1 119 ? -29.472 0.919 29.906 1.00 98.44 119 GLN A O 1
ATOM 915 N N . LEU A 1 120 ? -28.966 -0.102 31.841 1.00 98.44 120 LEU A N 1
ATOM 916 C CA . LEU A 1 120 ? -27.605 -0.469 31.443 1.00 98.44 120 LEU A CA 1
ATOM 917 C C . LEU A 1 120 ? -27.606 -1.302 30.152 1.00 98.44 120 LEU A C 1
ATOM 919 O O . LEU A 1 120 ? -26.768 -1.103 29.274 1.00 98.44 120 LEU A O 1
ATOM 923 N N . GLN A 1 121 ? -28.551 -2.234 30.010 1.00 98.62 121 GLN A N 1
ATOM 924 C CA . GLN A 1 121 ? -28.672 -3.034 28.796 1.00 98.62 121 GLN A CA 1
ATOM 925 C C . GLN A 1 121 ? -28.999 -2.168 27.571 1.00 98.62 121 GLN A C 1
ATOM 927 O O . GLN A 1 121 ? -28.358 -2.335 26.532 1.00 98.62 121 GLN A O 1
ATOM 932 N N . GLN A 1 122 ? -29.931 -1.222 27.695 1.00 98.56 122 GLN A N 1
ATOM 933 C CA . GLN A 1 122 ? -30.268 -0.286 26.619 1.00 98.56 122 GLN A CA 1
ATOM 934 C C . GLN A 1 122 ? -29.079 0.603 26.239 1.00 98.56 122 GLN A C 1
ATOM 936 O O . GLN A 1 122 ? -28.814 0.792 25.054 1.00 98.56 122 GLN A O 1
ATOM 941 N N . GLU A 1 123 ? -28.320 1.102 27.216 1.00 98.56 123 GLU A N 1
ATOM 942 C CA . GLU A 1 123 ? -27.114 1.897 26.965 1.00 98.56 123 GLU A CA 1
ATOM 943 C C . GLU A 1 123 ? -26.026 1.082 26.257 1.00 98.56 123 GLU A C 1
ATOM 945 O O . GLU A 1 123 ? -25.410 1.564 25.307 1.00 98.56 123 GLU A O 1
ATOM 950 N N . ILE A 1 124 ? -25.818 -0.177 26.659 1.00 98.56 124 ILE A N 1
ATOM 951 C CA . ILE A 1 124 ? -24.876 -1.085 25.994 1.00 98.56 124 ILE A CA 1
ATOM 952 C C . ILE A 1 124 ? -25.314 -1.359 24.553 1.00 98.56 124 ILE A C 1
ATOM 954 O O . ILE A 1 124 ? -24.478 -1.362 23.648 1.00 98.56 124 ILE A O 1
ATOM 958 N N . GLU A 1 125 ? -26.600 -1.612 24.318 1.00 98.50 125 GLU A N 1
ATOM 959 C CA . GLU A 1 125 ? -27.142 -1.843 22.977 1.00 98.50 125 GLU A CA 1
ATOM 960 C C . GLU A 1 125 ? -27.017 -0.592 22.098 1.00 98.50 125 GLU A C 1
ATOM 962 O O . GLU A 1 125 ? -26.553 -0.695 20.961 1.00 98.50 125 GLU A O 1
ATOM 967 N N . ALA A 1 126 ? -27.317 0.592 22.638 1.00 98.50 126 ALA A N 1
ATOM 968 C CA . ALA A 1 126 ? -27.144 1.868 21.950 1.00 98.50 126 ALA A CA 1
ATOM 969 C C . ALA A 1 126 ? -25.668 2.147 21.618 1.00 98.50 126 ALA A C 1
ATOM 971 O O . ALA A 1 126 ? -25.343 2.464 20.473 1.00 98.50 126 ALA A O 1
ATOM 972 N N . ALA A 1 127 ? -24.753 1.949 22.573 1.00 98.25 127 ALA A N 1
ATOM 973 C CA . ALA A 1 127 ? -23.316 2.110 22.358 1.00 98.25 127 ALA A CA 1
ATOM 974 C C . ALA A 1 127 ? -22.777 1.110 21.319 1.00 98.25 127 ALA A C 1
ATOM 976 O O . ALA A 1 127 ? -21.955 1.457 20.466 1.00 98.25 127 ALA A O 1
ATOM 977 N N . ARG A 1 128 ? -23.265 -0.136 21.329 1.00 98.62 128 ARG A N 1
ATOM 978 C CA . ARG A 1 128 ? -22.936 -1.136 20.300 1.00 98.62 128 ARG A CA 1
ATOM 979 C C . ARG A 1 128 ? -23.449 -0.723 18.924 1.00 98.62 128 ARG A C 1
ATOM 981 O O . ARG A 1 128 ? -22.703 -0.834 17.957 1.00 98.62 128 ARG A O 1
ATOM 988 N N . ALA A 1 129 ? -24.679 -0.230 18.820 1.00 98.50 129 ALA A N 1
ATOM 989 C CA . ALA A 1 129 ? -25.234 0.240 17.552 1.00 98.50 129 ALA A CA 1
ATOM 990 C C . ALA A 1 129 ? -24.447 1.442 17.001 1.00 98.50 129 ALA A C 1
ATOM 992 O O . ALA A 1 129 ? -24.098 1.461 15.820 1.00 98.50 129 ALA A O 1
ATOM 993 N N . GLN A 1 130 ? -24.093 2.399 17.863 1.00 98.56 130 GLN A N 1
ATOM 994 C CA . GLN A 1 130 ? -23.287 3.558 17.484 1.00 98.56 130 GLN A CA 1
ATOM 995 C C . GLN A 1 130 ? -21.894 3.144 16.993 1.00 98.56 130 GLN A C 1
ATOM 997 O O . GLN A 1 130 ? -21.485 3.524 15.898 1.00 98.56 130 GLN A O 1
ATOM 1002 N N . THR A 1 131 ? -21.181 2.314 17.756 1.00 98.50 131 THR A N 1
ATOM 1003 C CA . THR A 1 131 ? -19.844 1.837 17.359 1.00 98.50 131 THR A CA 1
ATOM 1004 C C . THR A 1 131 ? -19.880 1.025 16.062 1.00 98.50 131 THR A C 1
ATOM 1006 O O . THR A 1 131 ? -18.986 1.157 15.226 1.00 98.50 131 THR A O 1
ATOM 1009 N N . GLN A 1 132 ? -20.928 0.227 15.834 1.00 98.69 132 GLN A N 1
ATOM 1010 C CA . GLN A 1 132 ? -21.137 -0.467 14.559 1.00 98.69 132 GLN A CA 1
ATOM 1011 C C . GLN A 1 132 ? -21.358 0.509 13.398 1.00 98.69 132 GLN A C 1
ATOM 1013 O O . GLN A 1 132 ? -20.799 0.301 12.319 1.00 98.69 132 GLN A O 1
ATOM 1018 N N . GLN A 1 133 ? -22.133 1.575 13.608 1.00 98.69 133 GLN A N 1
ATOM 1019 C CA . GLN A 1 133 ? -22.371 2.607 12.601 1.00 98.69 133 GLN A CA 1
ATOM 1020 C C . GLN A 1 133 ? -21.085 3.371 12.258 1.00 98.69 133 GLN A C 1
ATOM 1022 O O . GLN A 1 133 ? -20.774 3.532 11.079 1.00 98.69 133 GLN A O 1
ATOM 1027 N N . GLU A 1 134 ? -20.314 3.795 13.259 1.00 98.56 134 GLU A N 1
ATOM 1028 C CA . GLU A 1 134 ? -19.027 4.476 13.068 1.00 98.56 134 GLU A CA 1
ATOM 1029 C C . GLU A 1 134 ? -18.029 3.577 12.328 1.00 98.56 134 GLU A C 1
ATOM 1031 O O . GLU A 1 134 ? -17.377 4.013 11.380 1.00 98.56 134 GLU A O 1
ATOM 1036 N N . LEU A 1 135 ? -17.966 2.290 12.681 1.00 98.62 135 LEU A N 1
ATOM 1037 C CA . LEU A 1 135 ? -17.107 1.319 12.007 1.00 98.62 135 LEU A CA 1
ATOM 1038 C C . LEU A 1 135 ? -17.547 1.062 10.558 1.00 98.62 135 LEU A C 1
ATOM 1040 O O . LEU A 1 135 ? -16.696 0.920 9.680 1.00 98.62 135 LEU A O 1
ATOM 1044 N N . ALA A 1 136 ? -18.852 1.031 10.279 1.00 98.56 136 ALA A N 1
ATOM 1045 C CA . ALA A 1 136 ? -19.374 0.930 8.917 1.00 98.56 136 ALA A CA 1
ATOM 1046 C C . ALA A 1 136 ? -19.052 2.183 8.085 1.00 98.56 136 ALA A C 1
ATOM 1048 O O . ALA A 1 136 ? -18.634 2.063 6.933 1.00 98.56 136 ALA A O 1
ATOM 1049 N N . GLN A 1 137 ? -19.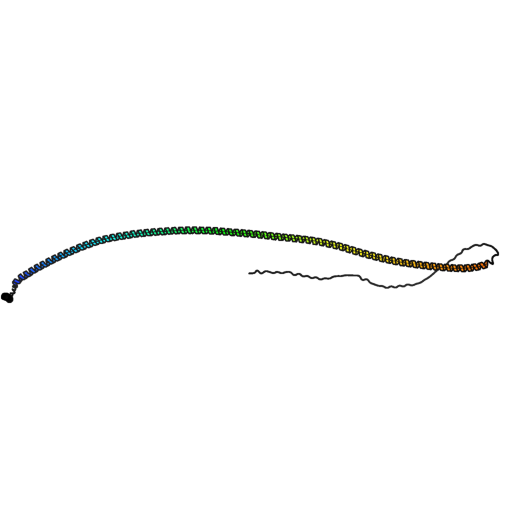184 3.377 8.669 1.00 98.69 137 GLN A N 1
ATOM 1050 C CA . GLN A 1 137 ? -18.809 4.637 8.021 1.00 98.69 137 GLN A CA 1
ATOM 1051 C C . GLN A 1 137 ? -17.308 4.700 7.741 1.00 98.69 137 GLN A C 1
ATOM 1053 O O . GLN A 1 137 ? -16.905 5.040 6.629 1.00 98.69 137 GLN A O 1
ATOM 1058 N N . TRP A 1 138 ? -16.481 4.327 8.718 1.00 98.50 138 TRP A N 1
ATOM 1059 C CA . TRP A 1 138 ? -15.032 4.304 8.566 1.00 98.50 138 TRP A CA 1
ATOM 1060 C C . TRP A 1 138 ? -14.597 3.317 7.478 1.00 98.50 138 TRP A C 1
ATOM 1062 O O . TRP A 1 138 ? -13.809 3.685 6.610 1.00 98.50 138 TRP A O 1
ATOM 1072 N N . LYS A 1 139 ? -15.182 2.110 7.445 1.00 98.56 139 LYS A N 1
ATOM 1073 C CA . LYS A 1 139 ? -14.961 1.138 6.361 1.00 98.56 139 LYS A CA 1
ATOM 1074 C C . LYS A 1 139 ? -15.348 1.699 4.996 1.00 98.56 139 LYS A C 1
ATOM 1076 O O . LYS A 1 139 ? -14.547 1.622 4.073 1.00 98.56 139 LYS A O 1
ATOM 1081 N N . ALA A 1 140 ? -16.527 2.309 4.874 1.00 98.62 140 ALA A N 1
ATOM 1082 C CA . ALA A 1 140 ? -16.975 2.891 3.612 1.00 98.62 140 ALA A CA 1
ATOM 1083 C C . ALA A 1 140 ? -16.063 4.037 3.140 1.00 98.62 140 ALA A C 1
ATOM 1085 O O . ALA A 1 140 ? -15.804 4.166 1.946 1.00 98.62 140 ALA A O 1
ATOM 1086 N N . ASN A 1 141 ? -15.556 4.866 4.057 1.00 98.56 141 ASN A N 1
ATOM 1087 C CA . ASN A 1 141 ? -14.604 5.927 3.728 1.00 98.56 141 ASN A CA 1
ATOM 1088 C C . ASN A 1 141 ? -13.256 5.347 3.276 1.00 98.56 141 ASN A C 1
ATOM 1090 O O . ASN A 1 141 ? -12.757 5.734 2.223 1.00 98.56 141 ASN A O 1
ATOM 1094 N N . ALA A 1 142 ? -12.716 4.370 4.009 1.00 98.56 142 ALA A N 1
ATOM 1095 C CA . ALA A 1 142 ? -11.466 3.701 3.655 1.00 98.56 142 ALA A CA 1
ATOM 1096 C C . ALA A 1 142 ? -11.554 2.974 2.299 1.00 98.56 142 ALA A C 1
ATOM 1098 O O . ALA A 1 142 ? -10.620 3.027 1.499 1.00 98.56 142 ALA A O 1
ATOM 1099 N N . GLU A 1 143 ? -12.686 2.330 2.000 1.00 98.62 143 GLU A N 1
ATOM 1100 C CA . GLU A 1 143 ? -12.939 1.711 0.695 1.00 98.62 143 GLU A CA 1
ATOM 1101 C C . GLU A 1 143 ? -12.961 2.749 -0.433 1.00 98.62 143 GLU A C 1
ATOM 1103 O O . GLU A 1 143 ? -12.331 2.525 -1.470 1.00 98.62 143 GLU A O 1
ATOM 1108 N N . ARG A 1 144 ? -13.618 3.903 -0.233 1.00 98.69 144 ARG A N 1
ATOM 1109 C CA . ARG A 1 144 ? -13.613 4.999 -1.217 1.00 98.69 144 ARG A CA 1
ATOM 1110 C C . ARG A 1 144 ? -12.198 5.503 -1.480 1.00 98.69 144 ARG A C 1
ATOM 1112 O O . ARG A 1 144 ? -11.786 5.512 -2.637 1.00 98.69 144 ARG A O 1
ATOM 1119 N N . GLU A 1 145 ? -11.425 5.810 -0.441 1.00 98.56 145 GLU A N 1
ATOM 1120 C CA . GLU A 1 145 ? -10.033 6.260 -0.587 1.00 98.56 145 GLU A CA 1
ATOM 1121 C C . GLU A 1 145 ? -9.167 5.230 -1.328 1.00 98.56 145 GLU A C 1
ATOM 1123 O O . GLU A 1 145 ? -8.399 5.583 -2.226 1.00 98.56 145 GLU A O 1
ATOM 1128 N N . LEU A 1 146 ? -9.323 3.938 -1.021 1.00 98.62 146 LEU A N 1
ATOM 1129 C CA . LEU A 1 146 ? -8.597 2.872 -1.711 1.00 98.62 146 LEU A CA 1
ATOM 1130 C C . LEU A 1 146 ? -8.994 2.777 -3.192 1.00 98.62 146 LEU A C 1
ATOM 1132 O O . LEU A 1 146 ? -8.131 2.584 -4.054 1.00 98.62 146 LEU A O 1
ATOM 1136 N N . THR A 1 147 ? -10.280 2.941 -3.515 1.00 98.56 147 THR A N 1
ATOM 1137 C CA . THR A 1 147 ? -10.733 2.979 -4.914 1.00 98.56 147 THR A CA 1
ATOM 1138 C C . THR A 1 147 ? -10.211 4.206 -5.660 1.00 98.56 147 THR A C 1
ATOM 1140 O O . THR A 1 147 ? -9.756 4.073 -6.796 1.00 98.56 147 THR A O 1
ATOM 1143 N N . GLU A 1 148 ? -10.185 5.376 -5.023 1.00 98.69 148 GLU A N 1
ATOM 1144 C CA . GLU A 1 148 ? -9.640 6.611 -5.592 1.00 98.69 148 GLU A CA 1
ATOM 1145 C C . GLU A 1 148 ? -8.141 6.484 -5.871 1.00 98.69 148 GLU A C 1
ATOM 1147 O O . GLU A 1 148 ? -7.691 6.765 -6.985 1.00 98.69 148 GLU A O 1
ATOM 1152 N N . GLN A 1 149 ? -7.366 5.979 -4.906 1.00 98.38 149 GLN A N 1
ATOM 1153 C CA . GLN A 1 149 ? -5.935 5.731 -5.083 1.00 98.38 149 GLN A CA 1
ATOM 1154 C C . GLN A 1 149 ? -5.668 4.726 -6.203 1.00 98.38 149 GLN A C 1
ATOM 1156 O O . GLN A 1 149 ? -4.780 4.942 -7.033 1.00 98.38 149 GLN A O 1
ATOM 1161 N N . ARG A 1 150 ? -6.458 3.648 -6.275 1.00 98.62 150 ARG A N 1
ATOM 1162 C CA . ARG A 1 150 ? -6.351 2.653 -7.347 1.00 98.62 150 ARG A CA 1
ATOM 1163 C C . ARG A 1 150 ? -6.651 3.264 -8.713 1.00 98.62 150 ARG A C 1
ATOM 1165 O O . ARG A 1 150 ? -5.915 3.004 -9.663 1.00 98.62 150 ARG A O 1
ATOM 1172 N N . ASN A 1 151 ? -7.684 4.095 -8.818 1.00 98.62 151 ASN A N 1
ATOM 1173 C CA . ASN A 1 151 ? -8.027 4.785 -10.059 1.00 98.62 151 ASN A CA 1
ATOM 1174 C C . ASN A 1 151 ? -6.924 5.764 -10.477 1.00 98.62 151 ASN A C 1
ATOM 1176 O O . ASN A 1 151 ? -6.512 5.759 -11.635 1.00 98.62 151 ASN A O 1
ATOM 1180 N N . LEU A 1 152 ? -6.373 6.535 -9.537 1.00 98.69 152 LEU A N 1
ATOM 1181 C CA . LEU A 1 152 ? -5.251 7.435 -9.799 1.00 98.69 152 LEU A CA 1
ATOM 1182 C C . LEU A 1 152 ? -4.010 6.672 -10.284 1.00 98.69 152 LEU A C 1
ATOM 1184 O O . LEU A 1 152 ? -3.370 7.085 -11.251 1.00 98.69 152 LEU A O 1
ATOM 1188 N N . ALA A 1 153 ? -3.671 5.554 -9.638 1.00 98.38 153 ALA A N 1
ATOM 1189 C CA . ALA A 1 153 ? -2.557 4.703 -10.046 1.00 98.38 153 ALA A CA 1
ATOM 1190 C C . ALA A 1 153 ? -2.781 4.110 -11.446 1.00 98.38 153 ALA A C 1
ATOM 1192 O O . ALA A 1 153 ? -1.879 4.149 -12.281 1.00 98.38 153 ALA A O 1
ATOM 1193 N N . ASN A 1 154 ? -3.993 3.630 -11.737 1.00 98.50 154 ASN A N 1
ATOM 1194 C CA . ASN A 1 154 ? -4.360 3.124 -13.059 1.00 98.50 154 ASN A CA 1
ATOM 1195 C C . ASN A 1 154 ? -4.251 4.207 -14.139 1.00 98.50 154 ASN A C 1
ATOM 1197 O O . ASN A 1 154 ? -3.689 3.949 -15.201 1.00 98.50 154 ASN A O 1
ATOM 1201 N N . HIS A 1 155 ? -4.726 5.426 -13.868 1.00 98.56 155 HIS A N 1
ATOM 1202 C CA . HIS A 1 155 ? -4.592 6.548 -14.796 1.00 98.56 155 HIS A CA 1
ATOM 1203 C C . HIS A 1 155 ? -3.127 6.907 -15.054 1.00 98.56 155 HIS A C 1
ATOM 1205 O O . HIS A 1 155 ? -2.743 7.057 -16.211 1.00 98.56 155 HIS A O 1
ATOM 1211 N N . LYS A 1 156 ? -2.292 6.976 -14.008 1.00 98.38 156 LYS A N 1
ATOM 1212 C CA . LYS A 1 156 ? -0.846 7.215 -14.154 1.00 98.38 156 LYS A CA 1
ATOM 1213 C C . LYS A 1 156 ? -0.166 6.119 -14.975 1.00 98.38 156 LYS A C 1
ATOM 1215 O O . LYS A 1 156 ? 0.588 6.435 -15.887 1.00 98.38 156 LYS A O 1
ATOM 1220 N N . ASN A 1 157 ? -0.469 4.850 -14.706 1.00 98.31 157 ASN A N 1
ATOM 1221 C CA . ASN A 1 157 ? 0.070 3.728 -15.479 1.00 98.31 157 ASN A CA 1
ATOM 1222 C C . ASN A 1 157 ? -0.365 3.785 -16.947 1.00 98.31 157 ASN A C 1
ATOM 1224 O O . ASN A 1 157 ? 0.454 3.560 -17.832 1.00 98.31 157 ASN A O 1
ATOM 1228 N N . SER A 1 158 ? -1.628 4.125 -17.220 1.00 98.56 158 SER A N 1
ATOM 1229 C CA . SER A 1 158 ? -2.119 4.302 -18.588 1.00 98.56 158 SER A CA 1
ATOM 1230 C C . SER A 1 158 ? -1.433 5.469 -19.302 1.00 98.56 158 SER A C 1
ATOM 1232 O O . SER A 1 158 ? -1.129 5.348 -20.486 1.00 98.56 158 SER A O 1
ATOM 1234 N N . ALA A 1 159 ? -1.181 6.581 -18.605 1.00 98.50 159 ALA A N 1
ATOM 1235 C CA . ALA A 1 159 ? -0.471 7.731 -19.160 1.00 98.50 159 ALA A CA 1
ATOM 1236 C C . ALA A 1 159 ? 0.988 7.380 -19.489 1.00 98.50 159 ALA A C 1
ATOM 1238 O O . ALA A 1 159 ? 1.418 7.574 -20.621 1.00 98.50 159 ALA A O 1
ATOM 1239 N N . LEU A 1 160 ? 1.710 6.758 -18.550 1.00 98.44 160 LEU A N 1
ATOM 1240 C CA . LEU A 1 160 ? 3.083 6.290 -18.772 1.00 98.44 160 LEU A CA 1
ATOM 1241 C C . LEU A 1 160 ? 3.165 5.260 -19.906 1.00 98.44 160 LEU A C 1
ATOM 1243 O O . LEU A 1 160 ? 4.104 5.284 -20.698 1.00 98.44 160 LEU A O 1
ATOM 1247 N N . ALA A 1 161 ? 2.178 4.367 -20.018 1.00 98.31 161 ALA A N 1
ATOM 1248 C CA . ALA A 1 161 ? 2.106 3.414 -21.120 1.00 98.31 161 ALA A CA 1
ATOM 1249 C C . ALA A 1 161 ? 1.911 4.118 -22.473 1.00 98.31 161 ALA A C 1
ATOM 1251 O O . ALA A 1 161 ? 2.576 3.754 -23.442 1.00 98.31 161 ALA A O 1
ATOM 1252 N N . ALA A 1 162 ? 1.047 5.135 -22.542 1.00 98.56 162 ALA A N 1
ATOM 1253 C CA . ALA A 1 162 ? 0.858 5.935 -23.750 1.00 98.56 162 ALA A CA 1
ATOM 1254 C C . ALA A 1 162 ? 2.134 6.714 -24.119 1.00 98.56 162 ALA A C 1
ATOM 1256 O O . ALA A 1 162 ? 2.554 6.690 -25.274 1.00 98.56 162 ALA A O 1
ATOM 1257 N N . GLU A 1 163 ? 2.803 7.336 -23.146 1.00 98.44 163 GLU A N 1
ATOM 1258 C CA . GLU A 1 163 ? 4.082 8.030 -23.351 1.00 98.44 163 GLU A CA 1
ATOM 1259 C C . GLU A 1 163 ? 5.175 7.082 -23.864 1.00 98.44 163 GLU A C 1
ATOM 1261 O O . GLU A 1 163 ? 5.860 7.393 -24.838 1.00 98.44 163 GLU A O 1
ATOM 1266 N N . ALA A 1 164 ? 5.303 5.891 -23.272 1.00 98.38 164 ALA A N 1
ATOM 1267 C CA . ALA A 1 164 ? 6.252 4.876 -23.724 1.00 98.38 164 ALA A CA 1
ATOM 1268 C C . ALA A 1 164 ? 5.946 4.397 -25.154 1.00 98.38 164 ALA A C 1
ATOM 1270 O O . ALA A 1 164 ? 6.864 4.211 -25.957 1.00 98.38 164 ALA A O 1
ATOM 1271 N N . GLN A 1 165 ? 4.664 4.233 -25.499 1.00 98.44 165 GLN A N 1
ATOM 1272 C CA . GLN A 1 165 ? 4.242 3.903 -26.861 1.00 98.44 165 GLN A CA 1
ATOM 1273 C C . GLN A 1 165 ? 4.622 5.011 -27.845 1.00 98.44 165 GLN A C 1
ATOM 1275 O O . GLN A 1 165 ? 5.235 4.706 -28.870 1.00 98.44 165 GLN A O 1
ATOM 1280 N N . HIS A 1 166 ? 4.342 6.276 -27.519 1.00 98.50 166 HIS A N 1
ATOM 1281 C CA . HIS A 1 166 ? 4.734 7.424 -28.338 1.00 98.50 166 HIS A CA 1
ATOM 1282 C C . HIS A 1 166 ? 6.247 7.484 -28.547 1.00 98.50 166 HIS A C 1
ATOM 1284 O O . HIS A 1 166 ? 6.704 7.538 -29.687 1.00 98.50 166 HIS A O 1
ATOM 1290 N N . TYR A 1 167 ? 7.029 7.358 -27.475 1.00 98.50 167 TYR A N 1
ATOM 1291 C CA . TYR A 1 167 ? 8.486 7.359 -27.564 1.00 98.50 167 TYR A CA 1
ATOM 1292 C C . TYR A 1 167 ? 9.013 6.210 -28.437 1.00 98.50 167 TYR A C 1
ATOM 1294 O O . TYR A 1 167 ? 9.898 6.406 -29.270 1.00 98.50 167 TYR A O 1
ATOM 1302 N N . SER A 1 168 ? 8.440 5.010 -28.304 1.00 98.44 168 SER A N 1
ATOM 1303 C CA . SER A 1 168 ? 8.815 3.865 -29.141 1.00 98.44 168 SER A CA 1
ATOM 1304 C C . SER A 1 168 ? 8.467 4.070 -30.621 1.00 98.44 168 SER A C 1
ATOM 1306 O O . SER A 1 168 ? 9.234 3.660 -31.494 1.00 98.44 168 SER A O 1
ATOM 1308 N N . ALA A 1 169 ? 7.340 4.726 -30.914 1.00 98.31 169 ALA A N 1
ATOM 1309 C CA . ALA A 1 169 ? 6.922 5.050 -32.272 1.00 98.31 169 ALA A CA 1
ATOM 1310 C C . ALA A 1 169 ? 7.846 6.102 -32.901 1.00 98.31 169 ALA A C 1
ATOM 1312 O O . ALA A 1 169 ? 8.277 5.927 -34.040 1.00 98.31 169 ALA A O 1
ATOM 1313 N N . ASP A 1 170 ? 8.224 7.134 -32.145 1.00 98.50 170 ASP A N 1
ATOM 1314 C CA . ASP A 1 170 ? 9.172 8.157 -32.591 1.00 98.50 170 ASP A CA 1
ATOM 1315 C C . ASP A 1 170 ? 10.564 7.574 -32.852 1.00 98.50 170 ASP A C 1
ATOM 1317 O O . ASP A 1 170 ? 11.198 7.907 -33.855 1.00 98.50 170 ASP A O 1
ATOM 1321 N N . LEU A 1 171 ? 11.041 6.669 -31.990 1.00 98.50 171 LEU A N 1
ATOM 1322 C CA . LEU A 1 171 ? 12.307 5.969 -32.210 1.00 98.50 171 LEU A CA 1
ATOM 1323 C C . LEU A 1 171 ? 12.282 5.128 -33.487 1.00 98.50 171 LEU A C 1
ATOM 1325 O O . LEU A 1 171 ? 13.232 5.194 -34.266 1.00 98.50 171 LEU A O 1
ATOM 1329 N N . ARG A 1 172 ? 11.202 4.370 -33.723 1.00 98.50 172 ARG A N 1
ATOM 1330 C CA . ARG A 1 172 ? 11.032 3.603 -34.968 1.00 98.50 172 ARG A CA 1
ATOM 1331 C C . ARG A 1 172 ? 11.036 4.518 -36.181 1.00 98.50 172 ARG A C 1
ATOM 1333 O O . ARG A 1 172 ? 11.809 4.289 -37.099 1.00 98.50 172 ARG A O 1
ATOM 1340 N N . ARG A 1 173 ? 10.264 5.606 -36.136 1.00 98.62 173 ARG A N 1
ATOM 1341 C CA . ARG A 1 173 ? 10.215 6.590 -37.218 1.00 98.62 173 ARG A CA 1
ATOM 1342 C C . ARG A 1 173 ? 11.597 7.166 -37.533 1.00 98.62 173 ARG A C 1
ATOM 1344 O O . ARG A 1 173 ? 11.970 7.225 -38.697 1.00 98.62 173 ARG A O 1
ATOM 1351 N N . ARG A 1 174 ? 12.376 7.550 -36.517 1.00 98.50 174 ARG A N 1
ATOM 1352 C CA . ARG A 1 174 ? 13.747 8.054 -36.715 1.00 98.50 174 ARG A CA 1
ATOM 1353 C C . ARG A 1 174 ? 14.672 6.996 -37.308 1.00 98.50 174 ARG A C 1
ATOM 1355 O O . ARG A 1 174 ? 15.486 7.325 -38.165 1.00 98.50 174 ARG A O 1
ATOM 1362 N N . ALA A 1 175 ? 14.560 5.747 -36.860 1.00 98.38 175 ALA A N 1
ATOM 1363 C CA . ALA A 1 175 ? 15.336 4.644 -37.415 1.00 98.38 175 ALA A CA 1
ATOM 1364 C C . ALA A 1 175 ? 14.976 4.393 -38.889 1.00 98.38 175 ALA A C 1
ATOM 1366 O O . ALA A 1 175 ? 15.876 4.240 -39.711 1.00 98.38 175 ALA A O 1
ATOM 1367 N N . ASP A 1 176 ? 13.688 4.431 -39.237 1.00 98.44 176 ASP A N 1
ATOM 1368 C CA . ASP A 1 176 ? 13.208 4.284 -40.614 1.00 98.44 176 ASP A CA 1
ATOM 1369 C C . ASP A 1 176 ? 13.672 5.451 -41.502 1.00 98.44 176 ASP A C 1
ATOM 1371 O O . ASP A 1 176 ? 14.145 5.233 -42.617 1.00 98.44 176 ASP A O 1
ATOM 1375 N N . GLU A 1 177 ? 13.614 6.689 -41.000 1.00 98.44 177 GLU A N 1
ATOM 1376 C CA . GLU A 1 177 ? 14.132 7.880 -41.686 1.00 98.44 177 GLU A CA 1
ATOM 1377 C C . GLU A 1 177 ? 15.648 7.775 -41.935 1.00 98.44 177 GLU A C 1
ATOM 1379 O O . GLU A 1 177 ? 16.116 8.049 -43.043 1.00 98.44 177 GLU A O 1
ATOM 1384 N N . GLN A 1 178 ? 16.424 7.320 -40.944 1.00 98.25 178 GLN A N 1
ATOM 1385 C CA . GLN A 1 178 ? 17.864 7.076 -41.098 1.00 98.25 178 GLN A CA 1
ATOM 1386 C C . GLN A 1 178 ? 18.152 5.944 -42.089 1.00 98.25 178 GLN A C 1
ATOM 1388 O O . GLN A 1 178 ? 19.028 6.082 -42.944 1.00 98.25 178 GLN A O 1
ATOM 1393 N N . ALA A 1 179 ? 17.402 4.842 -42.022 1.00 97.75 179 ALA A N 1
ATOM 1394 C CA . ALA A 1 179 ? 17.532 3.731 -42.956 1.00 97.75 179 ALA A CA 1
ATOM 1395 C C . ALA A 1 179 ? 17.239 4.179 -44.395 1.00 97.75 179 ALA A C 1
ATOM 1397 O O . ALA A 1 179 ? 18.014 3.869 -45.300 1.00 97.75 179 ALA A O 1
ATOM 1398 N N . ALA A 1 180 ? 16.183 4.970 -44.605 1.00 98.38 180 ALA A N 1
ATOM 1399 C CA . ALA A 1 180 ? 15.855 5.548 -45.903 1.00 98.38 180 ALA A CA 1
ATOM 1400 C C . ALA A 1 180 ? 16.962 6.491 -46.405 1.00 98.38 180 ALA A C 1
ATOM 1402 O O . ALA A 1 180 ? 17.360 6.403 -47.567 1.00 98.38 180 ALA A O 1
ATOM 1403 N N . ALA A 1 181 ? 17.518 7.344 -45.539 1.00 98.12 181 ALA A N 1
ATOM 1404 C CA . ALA A 1 181 ? 18.630 8.226 -45.894 1.00 98.12 181 ALA A CA 1
ATOM 1405 C C . ALA A 1 181 ? 19.885 7.436 -46.311 1.00 98.12 181 ALA A C 1
ATOM 1407 O O . ALA A 1 181 ? 20.501 7.740 -47.334 1.00 98.12 181 ALA A O 1
ATOM 1408 N N . HIS A 1 182 ? 20.241 6.379 -45.577 1.00 97.56 182 HIS A N 1
ATOM 1409 C CA . HIS A 1 182 ? 21.361 5.509 -45.941 1.00 97.56 182 HIS A CA 1
ATOM 1410 C C . HIS A 1 182 ? 21.106 4.739 -47.241 1.00 97.56 182 HIS A C 1
ATOM 1412 O O . HIS A 1 182 ? 22.007 4.632 -48.073 1.00 97.56 182 HIS A O 1
ATOM 1418 N N . GLN A 1 183 ? 19.884 4.251 -47.470 1.00 98.06 183 GLN A N 1
ATOM 1419 C CA . GLN A 1 183 ? 19.507 3.620 -48.739 1.00 98.06 183 GLN A CA 1
ATOM 1420 C C . GLN A 1 183 ? 19.629 4.595 -49.919 1.00 98.06 183 GLN A C 1
ATOM 1422 O O . GLN A 1 183 ? 20.151 4.223 -50.974 1.00 98.06 183 GLN A O 1
ATOM 1427 N N . GLN A 1 184 ? 19.215 5.853 -49.743 1.00 98.19 184 GLN A N 1
ATOM 1428 C CA . GLN A 1 184 ? 19.402 6.900 -50.750 1.00 98.19 184 GLN A CA 1
ATOM 1429 C C . GLN A 1 184 ? 20.889 7.152 -51.025 1.00 98.19 184 GLN A C 1
ATOM 1431 O O . GLN A 1 184 ? 21.295 7.157 -52.186 1.00 98.19 184 GLN A O 1
ATOM 1436 N N . GLN A 1 185 ? 21.721 7.285 -49.987 1.00 98.00 185 GLN A N 1
ATOM 1437 C CA . GLN A 1 185 ? 23.173 7.459 -50.134 1.00 98.00 185 GLN A CA 1
ATOM 1438 C C . GLN A 1 185 ? 23.825 6.287 -50.877 1.00 98.00 185 GLN A C 1
ATOM 1440 O O . GLN A 1 185 ? 24.605 6.508 -51.802 1.00 98.00 185 GLN A O 1
ATOM 1445 N N . LEU A 1 186 ? 23.478 5.045 -50.526 1.00 98.25 186 LEU A N 1
ATOM 1446 C CA . LEU A 1 186 ? 23.965 3.854 -51.227 1.00 98.25 186 LEU A CA 1
ATOM 1447 C C . LEU A 1 186 ? 23.566 3.872 -52.700 1.00 98.25 186 LEU A C 1
ATOM 1449 O O . LEU A 1 186 ? 24.387 3.561 -53.559 1.00 98.25 186 LEU A O 1
ATOM 1453 N N . THR A 1 187 ? 22.333 4.277 -52.996 1.00 98.25 187 THR A N 1
ATOM 1454 C CA . THR A 1 187 ? 21.850 4.400 -54.372 1.00 98.25 187 THR A CA 1
ATOM 1455 C C . THR A 1 187 ? 22.661 5.445 -55.139 1.00 98.25 187 THR A C 1
ATOM 1457 O O . THR A 1 187 ? 23.120 5.158 -56.242 1.00 98.25 187 THR A O 1
ATOM 1460 N N . VAL A 1 188 ? 22.909 6.625 -54.562 1.00 98.38 188 VAL A N 1
ATOM 1461 C CA . VAL A 1 188 ? 23.744 7.671 -55.183 1.00 98.38 188 VAL A CA 1
ATOM 1462 C C . VAL A 1 188 ? 25.158 7.156 -55.458 1.00 98.38 188 VAL A C 1
ATOM 1464 O O . VAL A 1 188 ? 25.632 7.243 -56.589 1.00 98.38 188 VAL A O 1
ATOM 1467 N N . VAL A 1 189 ? 25.803 6.534 -54.468 1.00 98.38 189 VAL A N 1
ATOM 1468 C CA . VAL A 1 189 ? 27.157 5.977 -54.619 1.00 98.38 189 VAL A CA 1
ATOM 1469 C C . VAL A 1 189 ? 27.197 4.879 -55.686 1.00 98.38 189 VAL A C 1
ATOM 1471 O O . VAL A 1 189 ? 28.135 4.830 -56.478 1.00 98.38 189 VAL A O 1
ATOM 1474 N N . GLN A 1 190 ? 26.180 4.017 -55.767 1.00 97.81 190 GLN A N 1
ATOM 1475 C CA . GLN A 1 190 ? 26.087 3.006 -56.826 1.00 97.81 190 GLN A CA 1
ATOM 1476 C C . GLN A 1 190 ? 26.020 3.643 -58.220 1.00 97.81 190 GLN A C 1
ATOM 1478 O O . GLN A 1 190 ? 26.738 3.203 -59.120 1.00 97.81 190 GLN A O 1
ATOM 1483 N N . HIS A 1 191 ? 25.216 4.697 -58.396 1.00 98.31 191 HIS A N 1
ATOM 1484 C CA . HIS A 1 191 ? 25.145 5.430 -59.663 1.00 98.31 191 HIS A CA 1
ATOM 1485 C C . HIS A 1 191 ? 26.484 6.100 -60.003 1.00 98.31 191 HIS A C 1
ATOM 1487 O O . HIS A 1 191 ? 26.935 6.001 -61.144 1.00 98.31 191 HIS A O 1
ATOM 1493 N N . GLU A 1 192 ? 27.169 6.708 -59.030 1.00 98.31 192 GLU A N 1
ATOM 1494 C CA . GLU A 1 192 ? 28.505 7.280 -59.237 1.00 98.31 192 GLU A CA 1
ATOM 1495 C C . GLU A 1 192 ? 29.539 6.223 -59.634 1.00 98.31 192 GLU A C 1
ATOM 1497 O O . GLU A 1 192 ? 30.331 6.454 -60.547 1.00 98.31 192 GLU A O 1
ATOM 1502 N N . ILE A 1 193 ? 29.541 5.054 -58.985 1.00 98.00 193 ILE A N 1
ATOM 1503 C CA . ILE A 1 193 ? 30.436 3.946 -59.342 1.00 98.00 193 ILE A CA 1
ATOM 1504 C C . ILE A 1 193 ? 30.167 3.497 -60.780 1.00 98.00 193 ILE A C 1
ATOM 1506 O O . ILE A 1 193 ? 31.115 3.289 -61.537 1.00 98.00 193 ILE A O 1
ATOM 1510 N N . MET A 1 194 ? 28.899 3.372 -61.179 1.00 98.31 194 MET A N 1
ATOM 1511 C CA . MET A 1 194 ? 28.530 3.016 -62.552 1.00 98.31 194 MET A CA 1
ATOM 1512 C C . MET A 1 194 ? 28.992 4.072 -63.561 1.00 98.31 194 MET A C 1
ATOM 1514 O O . MET A 1 194 ? 29.613 3.715 -64.563 1.00 98.31 194 MET A O 1
ATOM 1518 N N . ALA A 1 195 ? 28.781 5.357 -63.271 1.00 98.00 195 ALA A N 1
ATOM 1519 C CA . ALA A 1 195 ? 29.239 6.457 -64.118 1.00 98.00 195 ALA A CA 1
ATOM 1520 C C . ALA A 1 195 ? 30.774 6.497 -64.234 1.00 98.00 195 ALA A C 1
ATOM 1522 O O . ALA A 1 195 ? 31.312 6.603 -65.335 1.00 98.00 195 ALA A O 1
ATOM 1523 N N . ARG A 1 196 ? 31.502 6.332 -63.119 1.00 98.00 196 ARG A N 1
ATOM 1524 C CA . ARG A 1 196 ? 32.975 6.266 -63.115 1.00 98.00 196 ARG A CA 1
ATOM 1525 C C . ARG A 1 196 ? 33.492 5.070 -63.908 1.00 98.00 196 ARG A C 1
ATOM 1527 O O . ARG A 1 196 ? 34.461 5.217 -64.643 1.00 98.00 196 ARG A O 1
ATOM 1534 N N . ARG A 1 197 ? 32.850 3.901 -63.801 1.00 98.06 197 ARG A N 1
ATOM 1535 C CA . ARG A 1 197 ? 33.202 2.718 -64.606 1.00 98.06 197 ARG A CA 1
ATOM 1536 C C . ARG A 1 197 ? 33.038 2.990 -66.099 1.00 98.06 197 ARG A C 1
ATOM 1538 O O . ARG A 1 197 ? 33.951 2.689 -66.856 1.00 98.06 197 ARG A O 1
ATOM 1545 N N . GLN A 1 198 ? 31.925 3.604 -66.506 1.00 98.19 198 GLN A N 1
ATOM 1546 C CA . GLN A 1 198 ? 31.703 3.996 -67.902 1.00 98.19 198 GLN A CA 1
ATOM 1547 C C . GLN A 1 198 ? 32.761 4.992 -68.394 1.00 98.19 198 GLN A C 1
ATOM 1549 O O . GLN A 1 198 ? 33.311 4.799 -69.476 1.00 98.19 198 GLN A O 1
ATOM 1554 N N . ALA A 1 199 ? 33.100 6.003 -67.588 1.00 97.50 199 ALA A N 1
ATOM 1555 C CA . ALA A 1 199 ? 34.150 6.967 -67.917 1.00 97.50 199 ALA A CA 1
ATOM 1556 C C . ALA A 1 199 ? 35.529 6.299 -68.070 1.00 97.50 199 ALA A C 1
ATOM 1558 O O . ALA A 1 199 ? 36.262 6.612 -69.003 1.00 97.50 199 ALA A O 1
ATOM 1559 N N . VAL A 1 200 ? 35.872 5.335 -67.205 1.00 98.38 200 VAL A N 1
ATOM 1560 C CA . VAL A 1 200 ? 37.114 4.553 -67.336 1.00 98.38 200 VAL A CA 1
ATOM 1561 C C . VAL A 1 200 ? 37.126 3.747 -68.637 1.00 98.38 200 VAL A C 1
ATOM 1563 O O . VAL A 1 200 ? 38.140 3.754 -69.328 1.00 98.38 200 VAL A O 1
ATOM 1566 N N . THR A 1 201 ? 36.018 3.103 -69.016 1.00 98.06 201 THR A N 1
ATOM 1567 C CA . THR A 1 201 ? 35.924 2.378 -70.297 1.00 98.06 201 THR A CA 1
ATOM 1568 C C . THR A 1 201 ? 36.074 3.310 -71.504 1.00 98.06 201 THR A C 1
ATOM 1570 O O . THR A 1 201 ? 36.743 2.949 -72.468 1.00 98.06 201 THR A O 1
ATOM 1573 N N . GLN A 1 202 ? 35.500 4.516 -71.454 1.00 97.06 202 GLN A N 1
ATOM 1574 C CA . GLN A 1 202 ? 35.668 5.522 -72.510 1.00 97.06 202 GLN A CA 1
ATOM 1575 C C . GLN A 1 202 ? 37.128 5.970 -72.637 1.00 97.06 202 GLN A C 1
ATOM 1577 O O . GLN A 1 202 ? 37.681 5.929 -73.732 1.00 97.06 202 GLN A O 1
ATOM 1582 N N . LEU A 1 203 ? 37.779 6.304 -71.517 1.00 97.75 203 LEU A N 1
ATOM 1583 C CA . LEU A 1 203 ? 39.193 6.689 -71.502 1.00 97.75 203 LEU A CA 1
ATOM 1584 C C . LEU A 1 203 ? 40.113 5.564 -71.994 1.00 97.75 203 LEU A C 1
ATOM 1586 O O . LEU A 1 203 ? 41.101 5.839 -72.667 1.00 97.75 203 LEU A O 1
ATOM 1590 N N . GLN A 1 204 ? 39.798 4.302 -71.684 1.00 97.56 204 GLN A N 1
ATOM 1591 C CA . GLN A 1 204 ? 40.528 3.147 -72.216 1.00 97.56 204 GLN A CA 1
ATOM 1592 C C . GLN A 1 204 ? 40.406 3.059 -73.742 1.00 97.56 204 GLN A C 1
ATOM 1594 O O . GLN A 1 204 ? 41.420 2.911 -74.415 1.00 97.56 204 GLN A O 1
ATOM 1599 N N . ALA A 1 205 ? 39.202 3.225 -74.295 1.00 97.56 205 ALA A N 1
ATOM 1600 C CA . ALA A 1 205 ? 38.994 3.209 -75.743 1.00 97.56 205 ALA A CA 1
ATOM 1601 C C . ALA A 1 205 ? 39.696 4.381 -76.455 1.00 97.56 205 ALA A C 1
ATOM 1603 O O . ALA A 1 205 ? 40.308 4.189 -77.504 1.00 97.56 205 ALA A O 1
ATOM 1604 N N . GLU A 1 206 ? 39.649 5.586 -75.878 1.00 97.75 206 GLU A N 1
ATOM 1605 C CA . GLU A 1 206 ? 40.392 6.746 -76.388 1.00 97.75 206 GLU A CA 1
ATOM 1606 C C . GLU A 1 206 ? 41.906 6.511 -76.341 1.00 97.75 206 GLU A C 1
ATOM 1608 O O . GLU A 1 206 ? 42.620 6.841 -77.288 1.00 97.75 206 GLU A O 1
ATOM 1613 N N . PHE A 1 207 ? 42.408 5.913 -75.260 1.00 97.75 207 PHE A N 1
ATOM 1614 C CA . PHE A 1 207 ? 43.817 5.561 -75.130 1.00 97.75 207 PHE A CA 1
ATOM 1615 C C . PHE A 1 207 ? 44.248 4.529 -76.177 1.00 97.75 207 PHE A C 1
ATOM 1617 O O . PHE A 1 207 ? 45.291 4.717 -76.805 1.00 97.75 207 PHE A O 1
ATOM 1624 N N . ASP A 1 208 ? 43.446 3.489 -76.411 1.00 98.06 208 ASP A N 1
ATOM 1625 C CA . ASP A 1 208 ? 43.702 2.480 -77.442 1.00 98.06 208 ASP A CA 1
ATOM 1626 C C . ASP A 1 208 ? 43.711 3.100 -78.852 1.00 98.06 208 ASP A C 1
ATOM 1628 O O . ASP A 1 208 ? 44.610 2.812 -79.646 1.00 98.06 208 ASP A O 1
ATOM 1632 N N . ASP A 1 209 ? 42.785 4.021 -79.151 1.00 97.75 209 ASP A N 1
ATOM 1633 C CA . ASP A 1 209 ? 42.768 4.772 -80.416 1.00 97.75 209 ASP A CA 1
ATOM 1634 C C . ASP A 1 209 ? 44.024 5.647 -80.571 1.00 97.75 209 ASP A C 1
ATOM 1636 O O . ASP A 1 209 ? 44.695 5.612 -81.606 1.00 97.75 209 ASP A O 1
ATOM 1640 N N . VAL A 1 210 ? 44.420 6.384 -79.528 1.00 97.94 210 VAL A N 1
ATOM 1641 C CA . VAL A 1 210 ? 45.659 7.181 -79.536 1.00 97.94 210 VAL A CA 1
ATOM 1642 C C . VAL A 1 210 ? 46.892 6.289 -79.720 1.00 97.94 210 VAL A C 1
ATOM 1644 O O . VAL A 1 210 ? 47.785 6.639 -80.498 1.00 97.94 210 VAL A O 1
ATOM 1647 N N . GLN A 1 211 ? 46.951 5.122 -79.069 1.00 96.88 211 GLN A N 1
ATOM 1648 C CA . GLN A 1 211 ? 48.028 4.152 -79.277 1.00 96.88 211 GLN A CA 1
ATOM 1649 C C . GLN A 1 211 ? 48.068 3.641 -80.719 1.00 96.88 211 GLN A C 1
ATOM 1651 O O . GLN A 1 211 ? 49.148 3.568 -81.316 1.00 96.88 211 GLN A O 1
ATOM 1656 N N . GLN A 1 212 ? 46.911 3.321 -81.301 1.00 97.25 212 GLN A N 1
ATOM 1657 C CA . GLN A 1 212 ? 46.807 2.865 -82.683 1.00 97.25 212 GLN A CA 1
ATOM 1658 C C . GLN A 1 212 ? 47.262 3.954 -83.662 1.00 97.25 212 GLN A C 1
ATOM 1660 O O . GLN A 1 212 ? 48.065 3.675 -84.557 1.00 97.25 212 GLN A O 1
ATOM 1665 N N . ARG A 1 213 ? 46.833 5.205 -83.465 1.00 96.62 213 ARG A N 1
ATOM 1666 C CA . ARG A 1 213 ? 47.277 6.361 -84.263 1.00 96.62 213 ARG A CA 1
ATOM 1667 C C . ARG A 1 213 ? 48.782 6.594 -84.147 1.00 96.62 213 ARG A C 1
ATOM 1669 O O . ARG A 1 213 ? 49.440 6.857 -85.152 1.00 96.62 213 ARG A O 1
ATOM 1676 N N . LEU A 1 214 ? 49.355 6.447 -82.951 1.00 97.00 214 LEU A N 1
ATOM 1677 C CA . LEU A 1 214 ? 50.802 6.542 -82.747 1.00 97.00 214 LEU A CA 1
ATOM 1678 C C . LEU A 1 214 ? 51.553 5.428 -83.492 1.00 97.00 214 LEU A C 1
ATOM 1680 O O . LEU A 1 214 ? 52.577 5.691 -84.124 1.00 97.00 214 LEU A O 1
ATOM 1684 N N . ALA A 1 215 ? 51.055 4.190 -83.446 1.00 96.31 215 ALA A N 1
ATOM 1685 C CA . ALA A 1 215 ? 51.634 3.074 -84.189 1.00 96.31 215 ALA A CA 1
ATOM 1686 C C . ALA A 1 215 ? 51.574 3.309 -85.709 1.00 96.31 215 ALA A C 1
ATOM 1688 O O . ALA A 1 215 ? 52.577 3.107 -86.394 1.00 96.31 215 ALA A O 1
ATOM 1689 N N . GLN A 1 216 ? 50.445 3.808 -86.223 1.00 96.44 216 GLN A N 1
ATOM 1690 C CA . GLN A 1 216 ? 50.293 4.193 -87.630 1.00 96.44 216 GLN A CA 1
ATOM 1691 C C . GLN A 1 216 ? 51.263 5.310 -88.024 1.00 96.44 216 GLN A C 1
ATOM 1693 O O . GLN A 1 216 ? 51.954 5.186 -89.031 1.00 96.44 216 GLN A O 1
ATOM 1698 N N . SER A 1 217 ? 51.381 6.365 -87.214 1.00 97.00 217 SER A N 1
ATOM 1699 C CA . SER A 1 217 ? 52.324 7.462 -87.464 1.00 97.00 217 SER A CA 1
ATOM 1700 C C . SER A 1 217 ? 53.776 6.971 -87.492 1.00 97.00 217 SER A C 1
ATOM 1702 O O . SER A 1 217 ? 54.543 7.368 -88.366 1.00 97.00 217 SER A O 1
ATOM 1704 N N . ARG A 1 218 ? 54.153 6.032 -86.612 1.00 96.69 218 ARG A N 1
ATOM 1705 C CA . ARG A 1 218 ? 55.478 5.387 -86.643 1.00 96.69 218 ARG A CA 1
ATOM 1706 C C . ARG A 1 218 ? 55.700 4.555 -87.906 1.00 96.69 218 ARG A C 1
ATOM 1708 O O . ARG A 1 218 ? 56.791 4.602 -88.464 1.00 96.69 218 ARG A O 1
ATOM 1715 N N . GLN A 1 219 ? 54.694 3.807 -88.363 1.00 96.38 219 GLN A N 1
ATOM 1716 C CA . GLN A 1 219 ? 54.774 3.047 -89.616 1.00 96.38 219 GLN A CA 1
ATOM 1717 C C . GLN A 1 219 ? 54.910 3.969 -90.829 1.00 96.38 219 GLN A C 1
ATOM 1719 O O . GLN A 1 219 ? 55.753 3.720 -91.685 1.00 96.38 219 GLN A O 1
ATOM 1724 N N . GLN A 1 220 ? 54.128 5.049 -90.878 1.00 95.44 220 GLN A N 1
ATOM 1725 C CA . GLN A 1 220 ? 54.228 6.075 -91.917 1.00 95.44 220 GLN A CA 1
ATOM 1726 C C . GLN A 1 220 ? 55.598 6.755 -91.899 1.00 95.44 220 GLN A C 1
ATOM 1728 O O . GLN A 1 220 ? 56.209 6.903 -92.951 1.00 95.44 220 GLN A O 1
ATOM 1733 N N . GLY A 1 221 ? 56.118 7.098 -90.716 1.00 95.19 221 GLY A N 1
ATOM 1734 C CA . GLY A 1 221 ? 57.473 7.627 -90.557 1.00 95.19 221 GLY A CA 1
ATOM 1735 C C . GLY A 1 221 ? 58.539 6.659 -91.074 1.00 95.19 221 GLY A C 1
ATOM 1736 O O . GLY A 1 221 ? 59.393 7.055 -91.858 1.00 95.19 221 GLY A O 1
ATOM 1737 N N . ALA A 1 222 ? 58.443 5.371 -90.731 1.00 95.44 222 ALA A N 1
ATOM 1738 C CA . ALA A 1 222 ? 59.360 4.346 -91.234 1.00 95.44 222 ALA A CA 1
ATOM 1739 C C . ALA A 1 222 ? 59.255 4.140 -92.758 1.00 95.44 222 ALA A C 1
ATOM 1741 O O . ALA A 1 222 ? 60.266 3.899 -93.419 1.00 95.44 222 ALA A O 1
ATOM 1742 N N . ALA A 1 223 ? 58.048 4.235 -93.326 1.00 94.50 223 ALA A N 1
ATOM 1743 C CA . ALA A 1 223 ? 57.833 4.181 -94.769 1.00 94.50 223 ALA A CA 1
ATOM 1744 C C . ALA A 1 223 ? 58.464 5.392 -95.470 1.00 94.50 223 ALA A C 1
ATOM 1746 O O . ALA A 1 223 ? 59.256 5.205 -96.391 1.00 94.50 223 ALA A O 1
ATOM 1747 N N . ALA A 1 224 ? 58.209 6.606 -94.974 1.00 94.38 224 ALA A N 1
ATOM 1748 C CA . ALA A 1 224 ? 58.813 7.836 -95.482 1.00 94.38 224 ALA A CA 1
ATOM 1749 C C . ALA A 1 224 ? 60.350 7.812 -95.376 1.00 94.38 224 ALA A C 1
ATOM 1751 O O . ALA A 1 224 ? 61.039 8.210 -96.313 1.00 94.38 224 ALA A O 1
ATOM 1752 N N . ASP A 1 225 ? 60.907 7.276 -94.285 1.00 95.44 225 ASP A N 1
ATOM 1753 C CA . ASP A 1 225 ? 62.353 7.078 -94.130 1.00 95.44 225 ASP A CA 1
ATOM 1754 C C . ASP A 1 225 ? 62.924 6.109 -95.179 1.00 95.44 225 ASP A C 1
ATOM 1756 O O . ASP A 1 225 ? 64.028 6.315 -95.690 1.00 95.44 225 ASP A O 1
ATOM 1760 N N . ASN A 1 226 ? 62.199 5.036 -95.510 1.00 95.31 226 ASN A N 1
ATOM 1761 C CA . ASN A 1 226 ? 62.611 4.085 -96.544 1.00 95.31 226 ASN A CA 1
ATOM 1762 C C . ASN A 1 226 ? 62.528 4.699 -97.945 1.00 95.31 226 ASN A C 1
ATOM 1764 O O . ASN A 1 226 ? 63.472 4.550 -98.720 1.00 95.31 226 ASN A O 1
ATOM 1768 N N . GLU A 1 227 ? 61.458 5.435 -98.246 1.00 94.31 227 GLU A N 1
ATOM 1769 C CA . GLU A 1 227 ? 61.325 6.201 -99.489 1.00 94.31 227 GLU A CA 1
ATOM 1770 C C . GLU A 1 227 ? 62.452 7.227 -99.624 1.00 94.31 227 GLU A C 1
ATOM 1772 O O . GLU A 1 227 ? 63.085 7.322 -100.674 1.00 94.31 227 GLU A O 1
ATOM 1777 N N . PHE A 1 228 ? 62.783 7.941 -98.546 1.00 94.44 228 PHE A N 1
ATOM 1778 C CA . PHE A 1 228 ? 63.898 8.882 -98.525 1.00 94.44 228 PHE A CA 1
ATOM 1779 C C . PHE A 1 228 ? 65.240 8.187 -98.793 1.00 94.44 228 PHE A C 1
ATOM 1781 O O . PHE A 1 228 ? 66.048 8.679 -99.586 1.00 94.44 228 PHE A O 1
ATOM 1788 N N . LYS A 1 229 ? 65.488 7.017 -98.188 1.00 94.00 229 LYS A N 1
ATOM 1789 C CA . LYS A 1 229 ? 66.680 6.198 -98.478 1.00 94.00 229 LYS A CA 1
ATOM 1790 C C . LYS A 1 229 ? 66.711 5.738 -99.934 1.00 94.00 229 LYS A C 1
ATOM 1792 O O . LYS A 1 229 ? 67.778 5.772 -100.549 1.00 94.00 229 LYS A O 1
ATOM 1797 N N . GLU A 1 230 ? 65.576 5.334 -100.498 1.00 94.31 230 GLU A N 1
ATOM 1798 C CA . GLU A 1 230 ? 65.488 4.918 -101.895 1.00 94.31 230 GLU A CA 1
ATOM 1799 C C . GLU A 1 230 ? 65.730 6.089 -102.852 1.00 94.31 230 GLU A C 1
ATOM 1801 O O . GLU A 1 230 ? 66.521 5.952 -103.785 1.00 94.31 230 GLU A O 1
ATOM 1806 N N . LEU A 1 231 ? 65.136 7.257 -102.594 1.00 93.25 231 LEU A N 1
ATOM 1807 C CA . LEU A 1 231 ? 65.401 8.485 -103.344 1.00 93.25 231 LEU A CA 1
ATOM 1808 C C . LEU A 1 231 ? 66.876 8.879 -103.260 1.00 93.25 231 LEU A C 1
ATOM 1810 O O . LEU A 1 231 ? 67.469 9.219 -104.279 1.00 93.25 231 LEU A O 1
ATOM 1814 N N . LYS A 1 232 ? 67.503 8.770 -102.082 1.00 92.69 232 LYS A N 1
ATOM 1815 C CA . LYS A 1 232 ? 68.940 9.022 -101.912 1.00 92.69 232 LYS A CA 1
ATOM 1816 C C . LYS A 1 232 ? 69.794 8.034 -102.711 1.00 92.69 232 LYS A C 1
ATOM 1818 O O . LYS A 1 232 ? 70.778 8.453 -103.317 1.00 92.69 232 LYS A O 1
ATOM 1823 N N . ARG A 1 233 ? 69.422 6.748 -102.748 1.00 92.81 233 ARG A N 1
ATOM 1824 C CA . ARG A 1 233 ? 70.080 5.734 -103.588 1.00 92.81 233 ARG A CA 1
ATOM 1825 C C . ARG A 1 233 ? 69.933 6.075 -105.071 1.00 92.81 233 ARG A C 1
ATOM 1827 O O . ARG A 1 233 ? 70.947 6.146 -105.751 1.00 92.81 233 ARG A O 1
ATOM 1834 N N . ARG A 1 234 ? 68.715 6.362 -105.548 1.00 91.88 234 ARG A N 1
ATOM 1835 C CA . ARG A 1 234 ? 68.449 6.772 -106.941 1.00 91.88 234 ARG A CA 1
ATOM 1836 C C . ARG A 1 234 ? 69.221 8.036 -107.313 1.00 91.88 234 ARG A C 1
ATOM 1838 O O . ARG A 1 234 ? 69.796 8.109 -108.389 1.00 91.88 234 ARG A O 1
ATOM 1845 N N . LEU A 1 235 ? 69.296 9.019 -106.418 1.00 92.38 235 LEU A N 1
ATOM 1846 C CA . LEU A 1 235 ? 70.113 10.216 -106.619 1.00 92.38 235 LEU A CA 1
ATOM 1847 C C . LEU A 1 235 ? 71.607 9.859 -106.722 1.00 92.38 235 LEU A C 1
ATOM 1849 O O . LEU A 1 235 ? 72.303 10.343 -107.612 1.00 92.38 235 LEU A O 1
ATOM 1853 N N . GLY A 1 236 ? 72.100 8.968 -105.860 1.00 92.12 236 GLY A N 1
ATOM 1854 C CA . GLY A 1 236 ? 73.456 8.422 -105.959 1.00 92.12 236 GLY A CA 1
ATOM 1855 C C . GLY A 1 236 ? 73.713 7.703 -107.290 1.00 92.12 236 GLY A C 1
ATOM 1856 O O . GLY A 1 236 ? 74.746 7.915 -107.913 1.00 92.12 236 GLY A O 1
ATOM 1857 N N . GLU A 1 237 ? 72.750 6.923 -107.774 1.00 91.75 237 GLU A N 1
ATOM 1858 C CA . GLU A 1 237 ? 72.824 6.225 -109.064 1.00 91.75 237 GLU A CA 1
ATOM 1859 C C . GLU A 1 237 ? 72.818 7.211 -110.235 1.00 91.75 237 GLU A C 1
ATOM 1861 O O . GLU A 1 237 ? 73.719 7.174 -111.063 1.00 91.75 237 GLU A O 1
ATOM 1866 N N . THR A 1 238 ? 71.888 8.169 -110.263 1.00 91.44 238 THR A N 1
ATOM 1867 C CA . THR A 1 238 ? 71.836 9.197 -111.320 1.00 91.44 238 THR A CA 1
ATOM 1868 C C . THR A 1 238 ? 73.078 10.087 -111.343 1.00 91.44 238 THR A C 1
ATOM 1870 O O . THR A 1 238 ? 73.521 10.481 -112.417 1.00 91.44 238 THR A O 1
ATOM 1873 N N . THR A 1 239 ? 73.691 10.392 -110.192 1.00 90.38 239 THR A N 1
ATOM 1874 C CA . THR A 1 239 ? 74.959 11.139 -110.157 1.00 90.38 239 THR A CA 1
ATOM 1875 C C . THR A 1 239 ? 76.123 10.292 -110.667 1.00 90.38 239 THR A C 1
ATOM 1877 O O . THR A 1 239 ? 76.946 10.806 -111.423 1.00 90.38 239 THR A O 1
ATOM 1880 N N . GLN A 1 240 ? 76.181 8.995 -110.347 1.00 89.56 240 GLN A N 1
ATOM 1881 C CA . GLN A 1 240 ? 77.156 8.066 -110.934 1.00 89.56 240 GLN A CA 1
ATOM 1882 C C . GLN A 1 240 ? 76.966 7.911 -112.449 1.00 89.56 240 GLN A C 1
ATOM 1884 O O . GLN A 1 240 ? 77.940 7.995 -113.200 1.00 89.56 240 GLN A O 1
ATOM 1889 N N . GLU A 1 241 ? 75.729 7.749 -112.920 1.00 88.62 241 GLU A N 1
ATOM 1890 C CA . GLU A 1 241 ? 75.388 7.708 -114.344 1.00 88.62 241 GLU A CA 1
ATOM 1891 C C . GLU A 1 241 ? 75.785 9.005 -115.043 1.00 88.62 241 GLU A C 1
ATOM 1893 O O . GLU A 1 241 ? 76.456 8.957 -116.070 1.00 88.62 241 GLU A O 1
ATOM 1898 N N . LEU A 1 242 ? 75.450 10.165 -114.471 1.00 87.94 242 LEU A N 1
ATOM 1899 C CA . LEU A 1 242 ? 75.836 11.467 -115.011 1.00 87.94 242 LEU A CA 1
ATOM 1900 C C . LEU A 1 242 ? 77.360 11.614 -115.075 1.00 87.94 242 LEU A C 1
ATOM 1902 O O . LEU A 1 242 ? 77.883 12.076 -116.083 1.00 87.94 242 LEU A O 1
ATOM 1906 N N . THR A 1 243 ? 78.082 11.174 -114.042 1.00 89.94 243 THR A N 1
ATOM 1907 C CA . THR A 1 243 ? 79.555 11.179 -114.025 1.00 89.94 243 THR A CA 1
ATOM 1908 C C . THR A 1 243 ? 80.116 10.271 -115.119 1.00 89.94 243 THR A C 1
ATOM 1910 O O . THR A 1 243 ? 81.054 10.651 -115.813 1.00 89.94 243 THR A O 1
ATOM 1913 N N . THR A 1 244 ? 79.496 9.109 -115.336 1.00 90.50 244 THR A N 1
ATOM 1914 C CA . THR A 1 244 ? 79.849 8.169 -116.412 1.00 90.50 244 THR A CA 1
ATOM 1915 C C . THR A 1 244 ? 79.540 8.746 -117.798 1.00 90.50 244 THR A C 1
ATOM 1917 O O . THR A 1 244 ? 80.281 8.530 -118.752 1.00 90.50 244 THR A O 1
ATOM 1920 N N . GLN A 1 245 ? 78.449 9.499 -117.946 1.00 88.19 245 GLN A N 1
ATOM 1921 C CA . GLN A 1 245 ? 78.118 10.193 -119.193 1.00 88.19 245 GLN A CA 1
ATOM 1922 C C . GLN A 1 245 ? 79.080 11.354 -119.454 1.00 88.19 245 GLN A C 1
ATOM 1924 O O . GLN A 1 245 ? 79.505 11.546 -120.589 1.00 88.19 245 GLN A O 1
ATOM 1929 N N . LEU A 1 246 ? 79.477 12.096 -118.416 1.00 88.69 246 LEU A N 1
ATOM 1930 C CA . LEU A 1 246 ? 80.500 13.134 -118.520 1.00 88.69 246 LEU A CA 1
ATOM 1931 C C . LEU A 1 246 ? 81.861 12.541 -118.891 1.00 88.69 246 LEU A C 1
ATOM 1933 O O . LEU A 1 246 ? 82.503 13.077 -119.789 1.00 88.69 246 LEU A O 1
ATOM 1937 N N . SER A 1 247 ? 82.274 11.420 -118.291 1.00 86.00 247 SER A N 1
ATOM 1938 C CA . SER A 1 247 ? 83.522 10.748 -118.669 1.00 86.00 247 SER A CA 1
ATOM 1939 C C . SER A 1 247 ? 83.469 10.203 -120.098 1.00 86.00 247 SER A C 1
ATOM 1941 O O . SER A 1 247 ? 84.413 10.416 -120.851 1.00 86.00 247 SER A O 1
ATOM 1943 N N . ARG A 1 248 ? 82.345 9.611 -120.533 1.00 83.31 248 ARG A N 1
ATOM 1944 C CA . ARG A 1 248 ? 82.124 9.225 -121.942 1.00 83.31 248 ARG A CA 1
ATOM 1945 C C . ARG A 1 248 ? 82.166 10.417 -122.891 1.00 83.31 248 ARG A C 1
ATOM 1947 O O . ARG A 1 248 ? 82.680 10.296 -123.998 1.00 83.31 248 ARG A O 1
ATOM 1954 N N . LEU A 1 249 ? 81.630 11.566 -122.487 1.00 86.12 249 LEU A N 1
ATOM 1955 C CA . LEU A 1 249 ? 81.666 12.791 -123.283 1.00 86.12 249 LEU A CA 1
ATOM 1956 C C . LEU A 1 249 ? 83.083 13.373 -123.340 1.00 86.12 249 LEU A C 1
ATOM 1958 O O . LEU A 1 249 ? 83.500 13.842 -124.395 1.00 86.12 249 LEU A O 1
ATOM 1962 N N . GLU A 1 250 ? 83.846 13.312 -122.249 1.00 85.88 250 GLU A N 1
ATOM 1963 C CA . GLU A 1 250 ? 85.273 13.645 -122.247 1.00 85.88 250 GLU A CA 1
ATOM 1964 C C . GLU A 1 250 ? 86.087 12.692 -123.125 1.00 85.88 250 GLU A C 1
ATOM 1966 O O . GLU A 1 250 ? 86.937 13.149 -123.884 1.00 85.88 250 GLU A O 1
ATOM 1971 N N . GLU A 1 251 ? 85.825 11.387 -123.077 1.00 80.88 251 GLU A N 1
ATOM 1972 C CA . GLU A 1 251 ? 86.438 10.397 -123.968 1.00 80.88 251 GLU A CA 1
ATOM 1973 C C . GLU A 1 251 ? 86.074 10.664 -125.429 1.00 80.88 251 GLU A C 1
ATOM 1975 O O . GLU A 1 251 ? 86.959 10.679 -126.281 1.00 80.88 251 GLU A O 1
ATOM 1980 N N . ALA A 1 252 ? 84.807 10.968 -125.723 1.00 80.31 252 ALA A N 1
ATOM 1981 C CA . ALA A 1 252 ? 84.358 11.353 -127.056 1.00 80.31 252 ALA A CA 1
ATOM 1982 C C . ALA A 1 252 ? 85.025 12.654 -127.529 1.00 80.31 252 ALA A C 1
ATOM 1984 O O . ALA A 1 252 ? 85.424 12.749 -128.688 1.00 80.31 252 ALA A O 1
ATOM 1985 N N . LYS A 1 253 ? 85.213 13.637 -126.638 1.00 78.69 253 LYS A N 1
ATOM 1986 C CA . LYS A 1 253 ? 85.979 14.858 -126.929 1.00 78.69 253 LYS A CA 1
ATOM 1987 C C . LYS A 1 253 ? 87.447 14.554 -127.196 1.00 78.69 253 LYS A C 1
ATOM 1989 O O . LYS A 1 253 ? 87.960 15.010 -128.208 1.00 78.69 253 LYS A O 1
ATOM 1994 N N . ARG A 1 254 ? 88.117 13.749 -126.365 1.00 81.38 254 ARG A N 1
ATOM 1995 C CA . ARG A 1 254 ? 89.513 13.332 -126.600 1.00 81.38 254 ARG A CA 1
ATOM 1996 C C . ARG A 1 254 ? 89.653 12.550 -127.905 1.00 81.38 254 ARG A C 1
ATOM 1998 O O . ARG A 1 254 ? 90.613 12.766 -128.638 1.00 81.38 254 ARG A O 1
ATOM 2005 N N . ALA A 1 255 ? 88.694 11.685 -128.229 1.00 77.31 255 ALA A N 1
ATOM 2006 C CA . ALA A 1 255 ? 88.648 10.968 -129.497 1.00 77.31 255 ALA A CA 1
ATOM 2007 C C . ALA A 1 255 ? 88.468 11.937 -130.676 1.00 77.31 255 ALA A C 1
ATOM 2009 O O . ALA A 1 255 ? 89.212 11.838 -131.650 1.00 77.31 255 ALA A O 1
ATOM 2010 N N . ALA A 1 256 ? 87.567 12.918 -130.565 1.00 74.75 256 ALA A N 1
ATOM 2011 C CA . ALA A 1 256 ? 87.374 13.965 -131.566 1.00 74.75 256 ALA A CA 1
ATOM 2012 C C . ALA A 1 256 ? 88.621 14.847 -131.734 1.00 74.75 256 ALA A C 1
ATOM 2014 O O . ALA A 1 256 ? 89.030 15.095 -132.861 1.00 74.75 256 ALA A O 1
ATOM 2015 N N . GLU A 1 257 ? 89.281 15.252 -130.648 1.00 78.94 257 GLU A N 1
ATOM 2016 C CA . GLU A 1 257 ? 90.556 15.979 -130.685 1.00 78.94 257 GLU A CA 1
ATOM 2017 C C . GLU A 1 257 ? 91.671 15.131 -131.307 1.00 78.94 257 GLU A C 1
ATOM 2019 O O . GLU A 1 257 ? 92.483 15.644 -132.077 1.00 78.94 257 GLU A O 1
ATOM 2024 N N . SER A 1 258 ? 91.721 13.826 -131.017 1.00 75.19 258 SER A N 1
ATOM 2025 C CA . SER A 1 258 ? 92.676 12.908 -131.646 1.00 75.19 258 SER A CA 1
ATOM 2026 C C . SER A 1 258 ? 92.406 12.766 -133.144 1.00 75.19 258 SER A C 1
ATOM 2028 O O . SER A 1 258 ? 93.344 12.819 -133.933 1.00 75.19 258 SER A O 1
ATOM 2030 N N . ALA A 1 259 ? 91.134 12.690 -133.547 1.00 73.75 259 ALA A N 1
ATOM 2031 C CA . ALA A 1 259 ? 90.712 12.665 -134.940 1.00 73.75 259 ALA A CA 1
ATOM 2032 C C . ALA A 1 259 ? 91.002 14.002 -135.632 1.00 73.75 259 ALA A C 1
ATOM 2034 O O . ALA A 1 259 ? 91.421 14.014 -136.784 1.00 73.75 259 ALA A O 1
ATOM 2035 N N . GLU A 1 260 ? 90.863 15.126 -134.929 1.00 75.00 260 GLU A N 1
ATOM 2036 C CA . GLU A 1 260 ? 91.219 16.452 -135.424 1.00 75.00 260 GLU A CA 1
ATOM 2037 C C . GLU A 1 260 ? 92.734 16.588 -135.610 1.00 75.00 260 GLU A C 1
ATOM 2039 O O . GLU A 1 260 ? 93.185 17.102 -136.633 1.00 75.00 260 GLU A O 1
ATOM 2044 N N . ARG A 1 261 ? 93.542 16.082 -134.670 1.00 74.56 261 ARG A N 1
ATOM 2045 C CA . ARG A 1 261 ? 95.001 15.983 -134.831 1.00 74.56 261 ARG A CA 1
ATOM 2046 C C . ARG A 1 261 ? 95.357 15.080 -136.001 1.00 74.56 261 ARG A C 1
ATOM 2048 O O . ARG A 1 261 ? 96.191 15.464 -136.809 1.00 74.56 261 ARG A O 1
ATOM 2055 N N . HIS A 1 262 ? 94.678 13.945 -136.155 1.00 71.75 262 HIS A N 1
ATOM 2056 C CA . HIS A 1 262 ? 94.888 13.063 -137.296 1.00 71.75 262 HIS A CA 1
ATOM 2057 C C . HIS A 1 262 ? 94.500 13.742 -138.613 1.00 71.75 262 HIS A C 1
ATOM 2059 O O . HIS A 1 262 ? 95.243 13.653 -139.582 1.00 71.75 262 HIS A O 1
ATOM 2065 N N . ALA A 1 263 ? 93.409 14.506 -138.644 1.00 69.31 263 ALA A N 1
ATOM 2066 C CA . ALA A 1 263 ? 93.008 15.300 -139.799 1.00 69.31 263 ALA A CA 1
ATOM 2067 C C . ALA A 1 263 ? 94.004 16.432 -140.098 1.00 69.31 263 ALA A C 1
ATOM 2069 O O . ALA A 1 263 ? 94.275 16.713 -141.264 1.00 69.31 263 ALA A O 1
ATOM 2070 N N . LYS A 1 264 ? 94.583 17.065 -139.069 1.00 74.25 264 LYS A N 1
ATOM 2071 C CA . LYS A 1 264 ? 95.660 18.059 -139.200 1.00 74.25 264 LYS A CA 1
ATOM 2072 C C . LYS A 1 264 ? 96.952 17.428 -139.718 1.00 74.25 264 LYS A C 1
ATOM 2074 O O . LYS A 1 264 ? 97.551 17.990 -140.628 1.00 74.25 264 LYS A O 1
ATOM 2079 N N . ASP A 1 265 ? 97.340 16.257 -139.225 1.00 73.00 265 ASP A N 1
ATOM 2080 C CA . ASP A 1 265 ? 98.505 15.510 -139.709 1.00 73.00 265 ASP A CA 1
ATOM 2081 C C . ASP A 1 265 ? 98.307 15.005 -141.139 1.00 73.00 265 ASP A C 1
ATOM 2083 O O . ASP A 1 265 ? 99.219 15.109 -141.958 1.00 73.00 265 ASP A O 1
ATOM 2087 N N . VAL A 1 266 ? 97.110 14.514 -141.476 1.00 73.62 266 VAL A N 1
ATOM 2088 C CA . VAL A 1 266 ? 96.735 14.148 -142.847 1.00 73.62 266 VAL A CA 1
ATOM 2089 C C . VAL A 1 266 ? 96.762 15.385 -143.738 1.00 73.62 266 VAL A C 1
ATOM 2091 O O . VAL A 1 266 ? 97.375 15.328 -144.796 1.00 73.62 266 VAL A O 1
ATOM 2094 N N . ARG A 1 267 ? 96.220 16.534 -143.308 1.00 70.56 267 ARG A N 1
ATOM 2095 C CA . ARG A 1 267 ? 96.367 17.806 -144.040 1.00 70.56 267 ARG A CA 1
ATOM 2096 C C . ARG A 1 267 ? 97.826 18.181 -144.228 1.00 70.56 267 ARG A C 1
ATOM 2098 O O . ARG A 1 267 ? 98.204 18.509 -145.338 1.00 70.56 267 ARG A O 1
ATOM 2105 N N . ALA A 1 268 ? 98.653 18.095 -143.193 1.00 70.75 268 ALA A N 1
ATOM 2106 C CA . ALA A 1 268 ? 100.070 18.420 -143.289 1.00 70.75 268 ALA A CA 1
ATOM 2107 C C . ALA A 1 268 ? 100.836 17.441 -144.195 1.00 70.75 268 ALA A C 1
ATOM 2109 O O . ALA A 1 268 ? 101.821 17.837 -144.817 1.00 70.75 268 ALA A O 1
ATOM 2110 N N . ARG A 1 269 ? 100.415 16.171 -144.278 1.00 68.31 269 ARG A N 1
ATOM 2111 C CA . ARG A 1 269 ? 100.950 15.184 -145.229 1.00 68.31 269 ARG A CA 1
ATOM 2112 C C . ARG A 1 269 ? 100.501 15.481 -146.656 1.00 68.31 269 ARG A C 1
ATOM 2114 O O . ARG A 1 269 ? 101.359 15.595 -147.520 1.00 68.31 269 ARG A O 1
ATOM 2121 N N . VAL A 1 270 ? 99.208 15.717 -146.870 1.00 71.94 270 VAL A N 1
ATOM 2122 C CA . VAL A 1 270 ? 98.635 16.096 -148.170 1.00 71.94 270 VAL A CA 1
ATOM 2123 C C . VAL A 1 270 ? 99.230 17.410 -148.664 1.00 71.94 270 VAL A C 1
ATOM 2125 O O . VAL A 1 270 ? 99.511 17.542 -149.843 1.00 71.94 270 VAL A O 1
ATOM 2128 N N . GLN A 1 271 ? 99.480 18.374 -147.781 1.00 67.88 271 GLN A N 1
ATOM 2129 C CA . GLN A 1 271 ? 100.073 19.661 -148.134 1.00 67.88 271 GLN A CA 1
ATOM 2130 C C . GLN A 1 271 ? 101.553 19.505 -148.505 1.00 67.88 271 GLN A C 1
ATOM 2132 O O . GLN A 1 271 ? 101.973 20.054 -149.515 1.00 67.88 271 GLN A O 1
ATOM 2137 N N . ARG A 1 272 ? 102.314 18.663 -147.789 1.00 68.44 272 ARG A N 1
ATOM 2138 C CA . ARG A 1 272 ? 103.688 18.286 -148.174 1.00 68.44 272 ARG A CA 1
ATOM 2139 C C . ARG A 1 272 ? 103.747 17.488 -149.483 1.00 68.44 272 ARG A C 1
ATOM 2141 O O . ARG A 1 272 ? 104.697 17.639 -150.248 1.00 68.44 272 ARG A O 1
ATOM 2148 N N . GLU A 1 273 ? 102.754 16.646 -149.760 1.00 58.03 273 GLU A N 1
ATOM 2149 C CA . GLU A 1 273 ? 102.636 15.923 -151.034 1.00 58.03 273 GLU A CA 1
ATOM 2150 C C . GLU A 1 273 ? 102.210 16.845 -152.175 1.00 58.03 273 GLU A C 1
ATOM 2152 O O . GLU A 1 273 ? 102.802 16.784 -153.247 1.00 58.03 273 GLU A O 1
ATOM 2157 N N . ALA A 1 274 ? 101.276 17.764 -151.937 1.00 59.94 274 ALA A N 1
ATOM 2158 C CA . ALA A 1 274 ? 100.883 18.791 -152.892 1.00 59.94 274 ALA A CA 1
ATOM 2159 C C . ALA A 1 274 ? 102.058 19.717 -153.232 1.00 59.94 274 ALA A C 1
ATOM 2161 O O . ALA A 1 274 ? 102.230 20.071 -154.390 1.00 59.94 274 ALA A O 1
ATOM 2162 N N . GLU A 1 275 ? 102.914 20.052 -152.265 1.00 65.06 275 GLU A N 1
ATOM 2163 C CA . GLU A 1 275 ? 104.113 20.868 -152.483 1.00 65.06 275 GLU A CA 1
ATOM 2164 C C . GLU A 1 275 ? 105.200 20.103 -153.265 1.00 65.06 275 GLU A C 1
ATOM 2166 O O . GLU A 1 275 ? 105.862 20.673 -154.135 1.00 65.06 275 GLU A O 1
ATOM 2171 N N . ARG A 1 276 ? 105.338 18.782 -153.059 1.00 61.81 276 ARG A N 1
ATOM 2172 C CA . ARG A 1 276 ? 106.168 17.932 -153.935 1.00 61.81 276 ARG A CA 1
ATOM 2173 C C . ARG A 1 276 ? 105.607 17.841 -155.350 1.00 61.81 276 ARG A C 1
ATOM 2175 O O . ARG A 1 276 ? 106.377 17.951 -156.299 1.00 61.81 276 ARG A O 1
ATOM 2182 N N . VAL A 1 277 ? 104.296 17.647 -155.502 1.00 62.53 277 VAL A N 1
ATOM 2183 C CA . VAL A 1 277 ? 103.638 17.529 -156.813 1.00 62.53 277 VAL A CA 1
ATOM 2184 C C . VAL A 1 277 ? 103.649 18.868 -157.553 1.00 62.53 277 VAL A C 1
ATOM 2186 O O . VAL A 1 277 ? 103.887 18.877 -158.754 1.00 62.53 277 VAL A O 1
ATOM 2189 N N . ALA A 1 278 ? 103.499 20.000 -156.863 1.00 58.75 278 ALA A N 1
ATOM 2190 C CA . ALA A 1 278 ? 103.614 21.335 -157.449 1.00 58.75 278 ALA A CA 1
ATOM 2191 C C . ALA A 1 278 ? 105.038 21.625 -157.950 1.00 58.75 278 ALA A C 1
ATOM 2193 O O . ALA A 1 278 ? 105.203 22.131 -159.058 1.00 58.75 278 ALA A O 1
ATOM 2194 N N . ASN A 1 279 ? 106.069 21.230 -157.196 1.00 57.53 279 ASN A N 1
ATOM 2195 C CA . ASN A 1 279 ? 107.459 21.356 -157.643 1.00 57.53 279 ASN A CA 1
ATOM 2196 C C . ASN A 1 279 ? 107.796 20.399 -158.806 1.00 57.53 279 ASN A C 1
ATOM 2198 O O . ASN A 1 279 ? 108.563 20.766 -159.696 1.00 57.53 279 ASN A O 1
ATOM 2202 N N . LEU A 1 280 ? 107.180 19.211 -158.863 1.00 56.56 280 LEU A N 1
ATOM 2203 C CA . LEU A 1 280 ? 107.311 18.279 -159.992 1.00 56.56 280 LEU A CA 1
ATOM 2204 C C . LEU A 1 280 ? 106.551 18.772 -161.245 1.00 56.56 280 LEU A C 1
ATOM 2206 O O . LEU A 1 280 ? 107.038 18.631 -162.365 1.00 56.56 280 LEU A O 1
ATOM 2210 N N . ALA A 1 281 ? 105.384 19.397 -161.063 1.00 54.72 281 ALA A N 1
ATOM 2211 C CA . ALA A 1 281 ? 104.567 19.968 -162.132 1.00 54.72 281 ALA A CA 1
ATOM 2212 C C . ALA A 1 281 ? 105.181 21.254 -162.716 1.00 54.72 281 ALA A C 1
ATOM 2214 O O . ALA A 1 281 ? 105.158 21.442 -163.930 1.00 54.72 281 ALA A O 1
ATOM 2215 N N . ALA A 1 282 ? 105.807 22.103 -161.894 1.00 54.56 282 ALA A N 1
ATOM 2216 C CA . ALA A 1 282 ? 106.537 23.284 -162.363 1.00 54.56 282 ALA A CA 1
ATOM 2217 C C . ALA A 1 282 ? 107.752 22.915 -163.240 1.00 54.56 282 ALA A C 1
ATOM 2219 O O . ALA A 1 282 ? 108.034 23.603 -164.221 1.00 54.56 282 ALA A O 1
ATOM 2220 N N . ALA A 1 283 ? 108.423 21.794 -162.948 1.00 52.97 283 ALA A N 1
ATOM 2221 C CA . ALA A 1 283 ? 109.490 21.257 -163.794 1.00 52.97 283 ALA A CA 1
ATOM 2222 C C . ALA A 1 283 ? 108.961 20.659 -165.118 1.00 52.97 283 ALA A C 1
ATOM 2224 O O . ALA A 1 283 ? 109.619 20.776 -166.151 1.00 52.97 283 ALA A O 1
ATOM 2225 N N . ALA A 1 284 ? 107.760 20.070 -165.117 1.00 52.53 284 ALA A N 1
ATOM 2226 C CA . ALA A 1 284 ? 107.147 19.468 -166.305 1.00 52.53 284 ALA A CA 1
ATOM 2227 C C . ALA A 1 284 ? 106.558 20.500 -167.296 1.00 52.53 284 ALA A C 1
ATOM 2229 O O . ALA A 1 284 ? 106.585 20.278 -168.506 1.00 52.53 284 ALA A O 1
ATOM 2230 N N . VAL A 1 285 ? 106.083 21.659 -166.822 1.00 55.16 285 VAL A N 1
ATOM 2231 C CA . VAL A 1 285 ? 105.462 22.700 -167.671 1.00 55.16 285 VAL A CA 1
ATOM 2232 C C . VAL A 1 285 ? 106.480 23.472 -168.532 1.00 55.16 285 VAL A 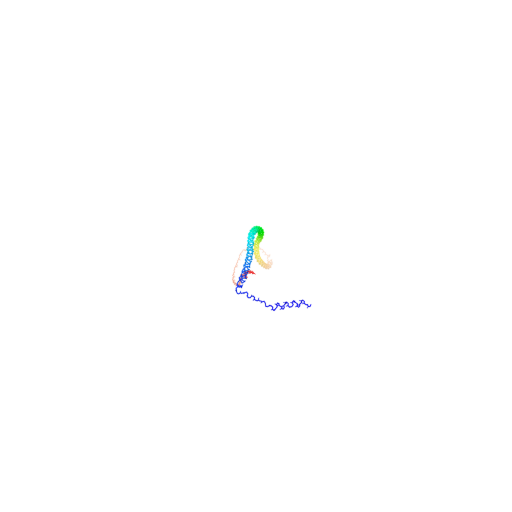C 1
ATOM 2234 O O . VAL A 1 285 ? 106.124 23.950 -169.605 1.00 55.16 285 VAL A O 1
ATOM 2237 N N . MET A 1 286 ? 107.766 23.510 -168.164 1.00 48.53 286 MET A N 1
ATOM 2238 C CA . MET A 1 286 ? 108.833 24.052 -169.031 1.00 48.53 286 MET A CA 1
ATOM 2239 C C . MET A 1 286 ? 109.255 23.091 -170.163 1.00 48.53 286 MET A C 1
ATOM 2241 O O . MET A 1 286 ? 109.905 23.522 -171.112 1.00 48.53 286 MET A O 1
ATOM 2245 N N . ALA A 1 287 ? 108.872 21.809 -170.106 1.00 46.62 287 ALA A N 1
ATOM 2246 C CA . ALA A 1 287 ? 109.288 20.783 -171.070 1.00 46.62 287 ALA A CA 1
ATOM 2247 C C . ALA A 1 287 ? 108.188 20.347 -172.066 1.00 46.62 287 ALA A C 1
ATOM 2249 O O . ALA A 1 287 ? 108.494 19.652 -173.031 1.00 46.62 287 ALA A O 1
ATOM 2250 N N . ALA A 1 288 ? 106.924 20.754 -171.882 1.00 40.59 288 ALA A N 1
ATOM 2251 C CA . ALA A 1 288 ? 105.775 20.151 -172.577 1.00 40.59 288 ALA A CA 1
ATOM 2252 C C . ALA A 1 288 ? 104.845 21.144 -173.317 1.00 40.59 288 ALA A C 1
ATOM 2254 O O . ALA A 1 288 ? 103.652 20.890 -173.463 1.00 40.59 288 ALA A O 1
ATOM 2255 N N . ALA A 1 289 ? 105.380 22.250 -173.853 1.00 38.16 289 ALA A N 1
ATOM 2256 C CA . ALA A 1 289 ? 104.683 23.122 -174.818 1.00 38.16 289 ALA A CA 1
ATOM 2257 C C . ALA A 1 289 ? 104.923 22.714 -176.293 1.00 38.16 289 ALA A C 1
ATOM 2259 O O . ALA A 1 289 ? 104.807 23.528 -177.208 1.00 38.16 289 ALA A O 1
ATOM 2260 N N . ALA A 1 290 ? 105.239 21.437 -176.536 1.00 35.75 290 ALA A N 1
ATOM 2261 C CA . ALA A 1 290 ? 105.308 20.832 -177.860 1.00 35.75 290 ALA A CA 1
ATOM 2262 C C . ALA A 1 290 ? 104.422 19.573 -177.912 1.00 35.75 290 ALA A C 1
ATOM 2264 O O . ALA A 1 290 ? 104.878 18.471 -177.634 1.00 35.75 290 ALA A O 1
ATOM 2265 N N . ARG A 1 291 ? 103.174 19.786 -178.360 1.00 29.34 291 ARG A N 1
ATOM 2266 C CA . ARG A 1 291 ? 102.309 18.824 -179.076 1.00 29.34 291 ARG A CA 1
ATOM 2267 C C . ARG A 1 291 ? 101.632 17.692 -178.262 1.00 29.34 291 ARG A C 1
ATOM 2269 O O . ARG A 1 291 ? 102.195 16.629 -178.074 1.00 29.34 291 ARG A O 1
ATOM 2276 N N . GLY A 1 292 ? 100.369 17.934 -177.888 1.00 27.64 292 GLY A N 1
ATOM 2277 C CA . GLY A 1 292 ? 99.149 17.414 -178.554 1.00 27.64 292 GLY A CA 1
ATOM 2278 C C . GLY A 1 292 ? 98.794 15.908 -178.544 1.00 27.64 292 GLY A C 1
ATOM 2279 O O . GLY A 1 292 ? 99.574 15.111 -179.051 1.00 27.64 292 GLY A O 1
ATOM 2280 N N . ALA A 1 293 ? 97.520 15.636 -178.169 1.00 27.47 293 ALA A N 1
ATOM 2281 C CA . ALA A 1 293 ? 96.691 14.408 -178.331 1.00 27.47 293 ALA A CA 1
ATOM 2282 C C . ALA A 1 293 ? 97.030 13.231 -177.371 1.00 27.47 293 ALA A C 1
ATOM 2284 O O . ALA A 1 293 ? 98.178 13.102 -176.981 1.00 27.47 293 ALA A O 1
ATOM 2285 N N . GLU A 1 294 ? 96.159 12.328 -176.891 1.00 27.22 294 GLU A N 1
ATOM 2286 C CA . GLU A 1 294 ? 94.751 11.940 -177.114 1.00 27.22 294 GLU A CA 1
ATOM 2287 C C . GLU A 1 294 ? 94.343 10.897 -176.015 1.00 27.22 294 GLU A C 1
ATOM 2289 O O . GLU A 1 294 ? 95.211 10.259 -175.431 1.00 27.22 294 GLU A O 1
ATOM 2294 N N . THR A 1 295 ? 93.036 10.765 -175.737 1.00 34.50 295 THR A N 1
ATOM 2295 C CA . THR A 1 295 ? 92.214 9.610 -175.241 1.00 34.50 295 THR A CA 1
ATOM 2296 C C . THR A 1 295 ? 92.776 8.362 -174.496 1.00 34.50 295 THR A C 1
ATOM 2298 O O . THR A 1 295 ? 93.748 7.754 -174.926 1.00 34.50 295 THR A O 1
ATOM 2301 N N . GLY A 1 296 ? 91.992 7.854 -173.516 1.00 29.50 296 GLY A N 1
ATOM 2302 C CA . GLY A 1 296 ? 91.964 6.452 -173.002 1.00 29.50 296 GLY A CA 1
ATOM 2303 C C . GLY A 1 296 ? 91.512 6.373 -171.522 1.00 29.50 296 GLY A C 1
ATOM 2304 O O . GLY A 1 296 ? 92.132 7.007 -170.679 1.00 29.50 296 GLY A O 1
ATOM 2305 N N . GLU A 1 297 ? 90.305 5.917 -171.156 1.00 31.66 297 GLU A N 1
ATOM 2306 C CA . GLU A 1 297 ? 89.789 4.538 -170.930 1.00 31.66 297 GLU A CA 1
ATOM 2307 C C . GLU A 1 297 ? 90.352 3.732 -169.726 1.00 31.66 297 GLU A C 1
ATOM 2309 O O . GLU A 1 297 ? 91.486 3.274 -169.774 1.00 31.66 297 GLU A O 1
ATOM 2314 N N . TYR A 1 298 ? 89.451 3.482 -168.739 1.00 31.28 298 TYR A N 1
ATOM 2315 C CA . TYR A 1 298 ? 89.367 2.402 -167.708 1.00 31.28 298 TYR A CA 1
ATOM 2316 C C . TYR A 1 298 ? 90.589 2.167 -166.763 1.00 31.28 298 TYR A C 1
ATOM 2318 O O . TYR A 1 298 ? 91.636 2.749 -167.010 1.00 31.28 298 TYR A O 1
ATOM 2326 N N . PRO A 1 299 ? 90.544 1.347 -165.668 1.00 46.91 299 PRO A N 1
ATOM 2327 C CA . PRO A 1 299 ? 89.507 0.425 -165.168 1.00 46.91 299 PRO A CA 1
ATOM 2328 C C . PRO A 1 299 ? 89.292 0.357 -163.620 1.00 46.91 299 PRO A C 1
ATOM 2330 O O . PRO A 1 299 ? 89.924 1.012 -162.799 1.00 46.91 299 PRO A O 1
ATOM 2333 N N . GLN A 1 300 ? 88.358 -0.534 -163.277 1.00 41.47 300 GLN A N 1
ATOM 2334 C CA . GLN A 1 300 ? 88.042 -1.242 -162.028 1.00 41.47 300 GLN A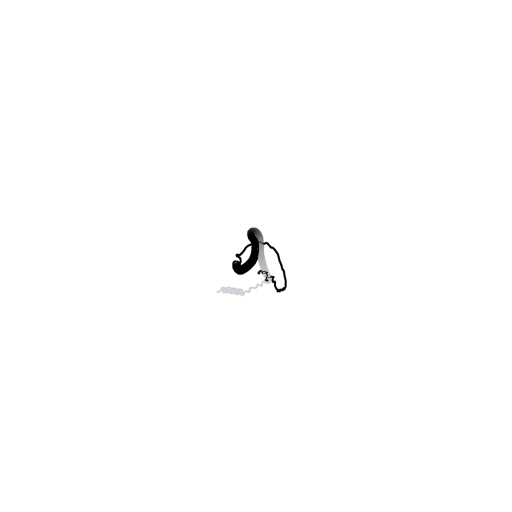 CA 1
ATOM 2335 C C . GLN A 1 300 ? 89.161 -2.228 -161.577 1.00 41.47 300 GLN A C 1
ATOM 2337 O O . GLN A 1 300 ? 89.893 -2.702 -162.439 1.00 41.47 300 GLN A O 1
ATOM 2342 N N . VAL A 1 301 ? 89.232 -2.588 -160.272 1.00 32.09 301 VAL A N 1
ATOM 2343 C CA . VAL A 1 301 ? 89.437 -3.957 -159.682 1.00 32.09 301 VAL A CA 1
ATOM 2344 C C . VAL A 1 301 ? 90.020 -3.941 -158.233 1.00 32.09 301 VAL A C 1
ATOM 2346 O O . VAL A 1 301 ? 91.154 -3.549 -158.007 1.00 32.09 301 VAL A O 1
ATOM 2349 N N . VAL A 1 302 ? 89.183 -4.383 -157.274 1.00 36.16 302 VAL A N 1
ATOM 2350 C CA . VAL A 1 302 ? 89.316 -5.411 -156.189 1.00 36.16 302 VAL A CA 1
ATOM 2351 C C . VAL A 1 302 ? 90.612 -5.611 -155.342 1.00 36.16 302 VAL A C 1
ATOM 2353 O O . VAL A 1 302 ? 91.675 -5.844 -155.902 1.00 36.16 302 VAL A O 1
ATOM 2356 N N . GLN A 1 303 ? 90.437 -5.734 -153.997 1.00 30.50 303 GLN A N 1
ATOM 2357 C CA . GLN A 1 303 ? 90.821 -6.832 -153.024 1.00 30.50 303 GLN A CA 1
ATOM 2358 C C . GLN A 1 303 ? 91.144 -6.261 -151.602 1.00 30.50 303 GLN A C 1
ATOM 2360 O O . GLN A 1 303 ? 91.843 -5.262 -151.525 1.00 30.50 303 GLN A O 1
ATOM 2365 N N . ARG A 1 304 ? 90.511 -6.634 -150.454 1.00 33.50 304 ARG A N 1
ATOM 2366 C CA . ARG A 1 304 ? 90.562 -7.848 -149.553 1.00 33.50 304 ARG A CA 1
ATOM 2367 C C . ARG A 1 304 ? 91.982 -8.188 -149.008 1.00 33.50 304 ARG A C 1
ATOM 2369 O O . ARG A 1 304 ? 92.902 -7.889 -149.758 1.00 33.50 304 ARG A O 1
ATOM 2376 N N . PRO A 1 305 ? 92.234 -8.952 -147.896 1.00 56.97 305 PRO A N 1
ATOM 2377 C CA . PRO A 1 305 ? 91.523 -9.350 -146.635 1.00 56.97 305 PRO A CA 1
ATOM 2378 C C . PRO A 1 305 ? 92.436 -9.394 -145.337 1.00 56.97 305 PRO A C 1
ATOM 2380 O O . PRO A 1 305 ? 93.570 -8.931 -145.382 1.00 56.97 305 PRO A O 1
ATOM 2383 N N . ALA A 1 306 ? 91.939 -10.056 -144.255 1.00 30.02 306 ALA A N 1
ATOM 2384 C CA . ALA A 1 306 ? 92.593 -10.792 -143.119 1.00 30.02 306 ALA A CA 1
ATOM 2385 C C . ALA A 1 306 ? 92.451 -10.130 -141.717 1.00 30.02 306 ALA A C 1
ATOM 2387 O O . ALA A 1 306 ? 92.762 -8.955 -141.581 1.00 30.02 306 ALA A O 1
ATOM 2388 N N . GLU A 1 307 ? 91.843 -10.689 -140.652 1.00 31.45 307 GLU A N 1
ATOM 2389 C CA . GLU A 1 307 ? 91.849 -12.001 -139.937 1.00 31.45 307 GLU A CA 1
ATOM 2390 C C . GLU A 1 307 ? 92.844 -12.124 -138.744 1.00 31.45 307 GLU A C 1
ATOM 2392 O O . GLU A 1 307 ? 94.034 -12.296 -138.968 1.00 31.45 307 GLU A O 1
ATOM 2397 N N . ASN A 1 308 ? 92.269 -12.175 -137.513 1.00 36.44 308 ASN A N 1
ATOM 2398 C CA . ASN A 1 308 ? 92.571 -13.045 -136.330 1.00 36.44 308 ASN A CA 1
ATOM 2399 C C . ASN A 1 308 ? 93.930 -12.963 -135.560 1.00 36.44 308 ASN A C 1
ATOM 2401 O O . ASN A 1 308 ? 94.884 -12.422 -136.106 1.00 36.44 308 ASN A O 1
ATOM 2405 N N . PRO A 1 309 ? 94.136 -13.633 -134.378 1.00 55.22 309 PRO A N 1
ATOM 2406 C CA . PRO A 1 309 ? 93.277 -14.019 -133.212 1.00 55.22 309 PRO A CA 1
ATOM 2407 C C . PRO A 1 309 ? 93.994 -13.976 -131.796 1.00 55.22 309 PRO A C 1
ATOM 2409 O O . PRO A 1 309 ? 95.138 -13.547 -131.704 1.00 55.22 309 PRO A O 1
ATOM 2412 N N . ALA A 1 310 ? 93.349 -14.551 -130.742 1.00 30.05 310 ALA A N 1
ATOM 2413 C CA . ALA A 1 310 ? 93.905 -15.188 -129.497 1.00 30.05 310 ALA A CA 1
ATOM 2414 C C . ALA A 1 310 ? 94.477 -14.287 -128.355 1.00 30.05 310 ALA A C 1
ATOM 2416 O O . ALA A 1 310 ? 94.983 -13.215 -128.636 1.00 30.05 310 ALA A O 1
ATOM 2417 N N . ALA A 1 311 ? 94.532 -14.615 -127.046 1.00 30.83 311 ALA A N 1
ATOM 2418 C CA . ALA A 1 311 ? 94.008 -15.642 -126.118 1.00 30.83 311 ALA A CA 1
ATOM 2419 C C . ALA A 1 311 ? 94.454 -15.283 -124.658 1.00 30.83 311 ALA A C 1
ATOM 2421 O O . ALA A 1 311 ? 95.371 -14.479 -124.508 1.00 30.83 311 ALA A O 1
ATOM 2422 N N . ALA A 1 312 ? 93.884 -15.976 -123.645 1.00 34.38 312 ALA A N 1
ATOM 2423 C CA . ALA A 1 312 ? 94.368 -16.174 -122.249 1.00 34.38 312 ALA A CA 1
ATOM 2424 C C . ALA A 1 312 ? 94.218 -14.983 -121.255 1.00 34.38 312 ALA A C 1
ATOM 2426 O O . ALA A 1 312 ? 94.330 -13.837 -121.658 1.00 34.38 312 ALA A O 1
ATOM 2427 N N . GLU A 1 313 ? 93.986 -15.096 -119.936 1.00 30.69 313 GLU A N 1
ATOM 2428 C CA . GLU A 1 313 ? 93.735 -16.163 -118.944 1.00 30.69 313 GLU A CA 1
ATOM 2429 C C . GLU A 1 313 ? 93.472 -15.482 -117.563 1.00 30.69 313 GLU A C 1
ATOM 2431 O O . GLU A 1 313 ? 93.831 -14.323 -117.373 1.00 30.69 313 GLU A O 1
ATOM 2436 N N . ALA A 1 314 ? 92.945 -16.252 -116.594 1.00 31.83 314 ALA A N 1
ATOM 2437 C CA . ALA A 1 314 ? 93.106 -16.126 -115.126 1.00 31.83 314 ALA A CA 1
ATOM 2438 C C . ALA A 1 314 ? 92.162 -15.240 -114.252 1.00 31.83 314 ALA A C 1
ATOM 2440 O O . ALA A 1 314 ? 92.318 -14.034 -114.092 1.00 31.83 314 ALA A O 1
ATOM 2441 N N . THR A 1 315 ? 91.258 -15.939 -113.545 1.00 40.00 315 THR A N 1
ATOM 2442 C CA . THR A 1 315 ? 90.840 -15.798 -112.116 1.00 40.00 315 THR A CA 1
ATOM 2443 C C . THR A 1 315 ? 92.018 -15.559 -111.130 1.00 40.00 315 THR A C 1
ATOM 2445 O O . THR A 1 315 ? 93.136 -15.871 -111.537 1.00 40.00 315 THR A O 1
ATOM 2448 N N . PRO A 1 316 ? 91.852 -15.140 -109.833 1.00 50.31 316 PRO A N 1
ATOM 2449 C CA . PRO A 1 316 ? 90.813 -15.590 -108.873 1.00 50.31 316 PRO A CA 1
ATOM 2450 C C . PRO A 1 316 ? 90.297 -14.576 -107.801 1.00 50.31 316 PRO A C 1
ATOM 2452 O O . PRO A 1 316 ? 90.741 -13.439 -107.696 1.00 50.31 316 PRO A O 1
ATOM 2455 N N . ALA A 1 317 ? 89.332 -15.046 -106.991 1.00 41.34 317 ALA A N 1
ATOM 2456 C CA . ALA A 1 317 ? 88.799 -14.466 -105.737 1.00 41.34 317 ALA A CA 1
ATOM 2457 C C . ALA A 1 317 ? 89.824 -14.527 -104.559 1.00 41.34 317 ALA A C 1
ATOM 2459 O O . ALA A 1 317 ? 90.874 -15.143 -104.764 1.00 41.34 317 ALA A O 1
ATOM 2460 N N . PRO A 1 318 ? 89.582 -13.961 -103.337 1.00 49.09 318 PRO A N 1
ATOM 2461 C CA . PRO A 1 318 ? 88.602 -14.504 -102.362 1.00 49.09 318 PRO A CA 1
ATOM 2462 C C . PRO A 1 318 ? 87.916 -13.501 -101.377 1.00 49.09 318 PRO A C 1
ATOM 2464 O O . PRO A 1 318 ? 88.265 -12.329 -101.279 1.00 49.09 318 PRO A O 1
ATOM 2467 N N . GLN A 1 319 ? 86.925 -14.025 -100.632 1.00 43.72 319 GLN A N 1
ATOM 2468 C CA . GLN A 1 319 ? 86.220 -13.464 -99.448 1.00 43.72 319 GLN A CA 1
ATOM 2469 C C . GLN A 1 319 ? 87.128 -13.411 -98.180 1.00 43.72 319 GLN A C 1
ATOM 2471 O O . GLN A 1 319 ? 88.257 -13.897 -98.285 1.00 43.72 319 GLN A O 1
ATOM 2476 N N . PRO A 1 320 ? 86.704 -12.884 -96.988 1.00 49.81 320 PRO A N 1
ATOM 2477 C CA . PRO A 1 320 ? 85.759 -13.540 -96.026 1.00 49.81 320 PRO A CA 1
ATOM 2478 C C . PRO A 1 320 ? 84.772 -12.574 -95.278 1.00 49.81 320 PRO A C 1
ATOM 2480 O O . PRO A 1 320 ? 85.032 -11.381 -95.198 1.00 49.81 320 PRO A O 1
ATOM 2483 N N . GLN A 1 321 ? 83.525 -12.971 -94.932 1.00 36.94 321 GLN A N 1
ATOM 2484 C CA . GLN A 1 321 ? 82.980 -13.471 -93.622 1.00 36.94 321 GLN A CA 1
ATOM 2485 C C . GLN A 1 321 ? 83.207 -12.524 -92.399 1.00 36.94 321 GLN A C 1
ATOM 2487 O O . GLN A 1 321 ? 84.277 -11.950 -92.300 1.00 36.94 321 GLN A O 1
ATOM 2492 N N . ALA A 1 322 ? 82.342 -12.295 -91.389 1.00 33.12 322 ALA A N 1
ATOM 2493 C CA . ALA A 1 322 ? 81.199 -13.011 -90.801 1.00 33.12 322 ALA A CA 1
ATOM 2494 C C . ALA A 1 322 ? 80.414 -12.122 -89.777 1.00 33.12 322 ALA A C 1
ATOM 2496 O O . ALA A 1 322 ? 81.007 -11.211 -89.208 1.00 33.12 322 ALA A O 1
ATOM 2497 N N . ASN A 1 323 ? 79.168 -12.532 -89.450 1.00 36.53 323 ASN A N 1
ATOM 2498 C CA . ASN A 1 323 ? 78.501 -12.536 -88.116 1.00 36.53 323 ASN A CA 1
ATOM 2499 C C . ASN A 1 323 ? 78.131 -11.198 -87.402 1.00 36.53 323 ASN A C 1
ATOM 2501 O O . ASN A 1 323 ? 78.848 -10.219 -87.496 1.00 36.53 323 ASN A O 1
ATOM 2505 N N . THR A 1 324 ? 77.032 -11.037 -86.635 1.00 34.16 324 THR A N 1
ATOM 2506 C CA . THR A 1 324 ? 76.091 -11.979 -85.979 1.00 34.16 324 THR A CA 1
ATOM 2507 C C . THR A 1 324 ? 74.813 -11.264 -85.492 1.00 34.16 324 THR A C 1
ATOM 2509 O O . THR A 1 324 ? 74.843 -10.092 -85.130 1.00 34.16 324 THR A O 1
ATOM 2512 N N . ASN A 1 325 ? 73.723 -12.038 -85.427 1.00 41.56 325 ASN A N 1
ATOM 2513 C CA . ASN A 1 325 ? 72.435 -11.792 -84.760 1.00 41.56 325 ASN A CA 1
ATOM 2514 C C . ASN A 1 325 ? 72.531 -11.462 -83.257 1.00 41.56 325 ASN A C 1
ATOM 2516 O O . ASN A 1 325 ? 73.440 -11.929 -82.575 1.00 41.56 325 ASN A O 1
ATOM 2520 N N . GLY A 1 326 ? 71.483 -10.825 -82.718 1.00 34.44 326 GLY A N 1
ATOM 2521 C CA . GLY A 1 326 ? 71.214 -10.789 -81.276 1.00 34.44 326 GLY A CA 1
ATOM 2522 C C . GLY A 1 326 ? 69.923 -10.051 -80.917 1.00 34.44 326 GLY A C 1
ATOM 2523 O O . GLY A 1 326 ? 69.918 -8.839 -80.751 1.00 34.44 326 GLY A O 1
ATOM 2524 N N . GLN A 1 327 ? 68.829 -10.796 -80.806 1.00 35.75 327 GLN A N 1
ATOM 2525 C CA . GLN A 1 327 ? 67.483 -10.363 -80.423 1.00 35.75 327 GLN A CA 1
ATOM 2526 C C . GLN A 1 327 ? 67.158 -10.991 -79.041 1.00 35.75 327 GLN A C 1
ATOM 2528 O O . GLN A 1 327 ? 67.734 -12.032 -78.734 1.00 35.75 327 GLN A O 1
ATOM 2533 N N . VAL A 1 328 ? 66.172 -10.436 -78.303 1.00 36.31 328 VAL A N 1
ATOM 2534 C CA . VAL A 1 328 ? 65.217 -11.134 -77.379 1.00 36.31 328 VAL A CA 1
ATOM 2535 C C . VAL A 1 328 ? 65.287 -10.855 -75.839 1.00 36.31 328 VAL A C 1
ATOM 2537 O O . VAL A 1 328 ? 66.217 -11.280 -75.172 1.00 36.31 328 VAL A O 1
ATOM 2540 N N . ARG A 1 329 ? 64.160 -10.283 -75.325 1.00 33.78 329 ARG A N 1
ATOM 2541 C CA . ARG A 1 329 ? 63.391 -10.495 -74.041 1.00 33.78 329 ARG A CA 1
ATOM 2542 C C . ARG A 1 329 ? 63.900 -9.932 -72.686 1.00 33.78 329 ARG A C 1
ATOM 2544 O O . ARG A 1 329 ? 65.077 -10.043 -72.399 1.00 33.78 329 ARG A O 1
ATOM 2551 N N . ARG A 1 330 ? 63.079 -9.150 -71.933 1.00 36.78 330 ARG A N 1
ATOM 2552 C CA . ARG A 1 330 ? 61.956 -9.492 -70.977 1.00 36.78 330 ARG A CA 1
ATOM 2553 C C . ARG A 1 330 ? 62.507 -10.159 -69.687 1.00 36.78 330 ARG A C 1
ATOM 2555 O O . ARG A 1 330 ? 63.377 -11.000 -69.838 1.00 36.78 330 ARG A O 1
ATOM 2562 N N . ASP A 1 331 ? 62.170 -9.845 -68.425 1.00 36.75 331 ASP A 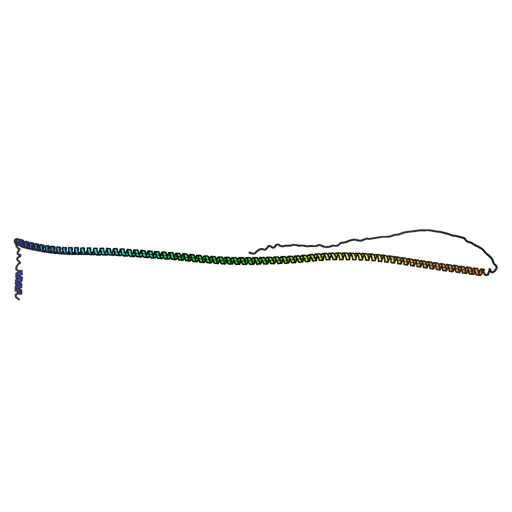N 1
ATOM 2563 C CA . ASP A 1 331 ? 60.978 -9.315 -67.716 1.00 36.75 331 ASP A CA 1
ATOM 2564 C C . ASP A 1 331 ? 61.416 -8.587 -66.390 1.00 36.75 331 ASP A C 1
ATOM 2566 O O . ASP A 1 331 ? 62.486 -8.893 -65.866 1.00 36.75 331 ASP A O 1
ATOM 2570 N N . ASN A 1 332 ? 60.782 -7.485 -65.933 1.00 35.03 332 ASN A N 1
ATOM 2571 C CA . ASN A 1 332 ? 59.802 -7.334 -64.808 1.00 35.03 332 ASN A CA 1
ATOM 2572 C C . ASN A 1 332 ? 59.530 -8.585 -63.927 1.00 35.03 332 ASN A C 1
ATOM 2574 O O . ASN A 1 332 ? 59.612 -9.694 -64.421 1.00 35.03 332 ASN A O 1
ATOM 2578 N N . GLU A 1 333 ? 59.144 -8.601 -62.645 1.00 36.12 333 GLU A N 1
ATOM 2579 C CA . GLU A 1 333 ? 58.654 -7.703 -61.577 1.00 36.12 333 GLU A CA 1
ATOM 2580 C C . GLU A 1 333 ? 58.831 -8.525 -60.261 1.00 36.12 333 GLU A C 1
ATOM 2582 O O . GLU A 1 333 ? 58.802 -9.751 -60.296 1.00 36.12 333 GLU A O 1
ATOM 2587 N N . ASN A 1 334 ? 59.241 -7.983 -59.112 1.00 36.84 334 ASN A N 1
ATOM 2588 C CA . ASN A 1 334 ? 58.480 -7.188 -58.137 1.00 36.84 334 ASN A CA 1
ATOM 2589 C C . ASN A 1 334 ? 57.442 -7.973 -57.279 1.00 36.84 334 ASN A C 1
ATOM 2591 O O . ASN A 1 334 ? 56.479 -8.526 -57.791 1.00 36.84 334 ASN A O 1
ATOM 2595 N N . VAL A 1 335 ? 57.622 -7.851 -55.950 1.00 40.31 335 VAL A N 1
ATOM 2596 C CA . VAL A 1 335 ? 56.592 -7.591 -54.909 1.00 40.31 335 VAL A CA 1
ATOM 2597 C C . VAL A 1 335 ? 55.871 -8.743 -54.170 1.00 40.31 335 VAL A C 1
ATOM 2599 O O . VAL A 1 335 ? 55.007 -9.452 -54.669 1.00 40.31 335 VAL A O 1
ATOM 2602 N N . VAL A 1 336 ? 56.208 -8.770 -52.873 1.00 50.41 336 VAL A N 1
ATOM 2603 C CA . VAL A 1 336 ? 55.476 -9.168 -51.648 1.00 50.41 336 VAL A CA 1
ATOM 2604 C C . VAL A 1 336 ? 54.297 -8.210 -51.374 1.00 50.41 336 VAL A C 1
ATOM 2606 O O . VAL A 1 336 ? 54.495 -7.016 -51.572 1.00 50.41 336 VAL A O 1
ATOM 2609 N N . PRO A 1 337 ? 53.116 -8.625 -50.859 1.00 54.34 337 PRO A N 1
ATOM 2610 C CA . PRO A 1 337 ? 52.692 -8.238 -49.482 1.00 54.34 337 PRO A CA 1
ATOM 2611 C C . PRO A 1 337 ? 51.837 -9.322 -48.769 1.00 54.34 337 PRO A C 1
ATOM 2613 O O . PRO A 1 337 ? 51.198 -10.134 -49.422 1.00 54.34 337 PRO A O 1
ATOM 2616 N N . VAL A 1 338 ? 51.895 -9.547 -47.445 1.00 48.81 338 VAL A N 1
ATOM 2617 C CA . VAL A 1 338 ? 51.578 -8.710 -46.257 1.00 48.81 338 VAL A CA 1
ATOM 2618 C C . VAL A 1 338 ? 50.067 -8.521 -46.000 1.00 48.81 338 VAL A C 1
ATOM 2620 O O . VAL A 1 338 ? 49.378 -7.981 -46.852 1.00 48.81 338 VAL A O 1
ATOM 2623 N N . GLN A 1 339 ? 49.664 -8.850 -44.754 1.00 41.91 339 GLN A N 1
ATOM 2624 C CA . GLN A 1 339 ? 48.511 -8.421 -43.913 1.00 41.91 339 GLN A CA 1
ATOM 2625 C C . GLN A 1 339 ? 47.554 -9.566 -43.519 1.00 41.91 339 GLN A C 1
ATOM 2627 O O . GLN A 1 339 ? 47.034 -10.249 -44.386 1.00 41.91 339 GLN A O 1
ATOM 2632 N N . ARG A 1 340 ? 47.414 -9.967 -42.240 1.00 45.75 340 ARG A N 1
ATOM 2633 C CA . ARG A 1 340 ? 47.135 -9.261 -40.959 1.00 45.75 340 ARG A CA 1
ATOM 2634 C C . ARG A 1 340 ? 45.645 -8.928 -40.827 1.00 45.75 340 ARG A C 1
ATOM 2636 O O . ARG A 1 340 ? 45.198 -7.995 -41.467 1.00 45.75 340 ARG A O 1
ATOM 2643 N N . GLU A 1 341 ? 44.966 -9.601 -39.895 1.00 39.47 341 GLU A N 1
ATOM 2644 C CA . GLU A 1 341 ? 43.914 -9.016 -39.050 1.00 39.47 341 GLU A CA 1
ATOM 2645 C C . GLU A 1 341 ? 43.586 -9.935 -37.852 1.00 39.47 341 GLU A C 1
ATOM 2647 O O . GLU A 1 341 ? 43.377 -11.133 -38.040 1.00 39.47 341 GLU A O 1
ATOM 2652 N N . PRO A 1 342 ? 43.563 -9.397 -36.618 1.00 63.78 342 PRO A N 1
ATOM 2653 C CA . PRO A 1 342 ? 42.949 -10.036 -35.458 1.00 63.78 342 PRO A CA 1
ATOM 2654 C C . PRO A 1 342 ? 41.816 -9.174 -34.880 1.00 63.78 342 PRO A C 1
ATOM 2656 O O . PRO A 1 342 ? 42.003 -7.974 -34.709 1.00 63.78 342 PRO A O 1
ATOM 2659 N N . GLN A 1 343 ? 40.694 -9.787 -34.499 1.00 48.12 343 GLN A N 1
ATOM 2660 C CA . GLN A 1 343 ? 39.638 -9.227 -33.632 1.00 48.12 343 GLN A CA 1
ATOM 2661 C C . GLN A 1 343 ? 38.709 -10.370 -33.148 1.00 48.12 343 GLN A C 1
ATOM 2663 O O . GLN A 1 343 ? 38.693 -11.415 -33.797 1.00 48.12 343 GLN A O 1
ATOM 2668 N N . PRO A 1 344 ? 37.832 -10.186 -32.137 1.00 57.00 344 PRO A N 1
ATOM 2669 C CA . PRO A 1 344 ? 37.961 -9.378 -30.919 1.00 57.00 344 PRO A CA 1
ATOM 2670 C C . PRO A 1 344 ? 37.406 -10.062 -29.633 1.00 57.00 344 PRO A C 1
ATOM 2672 O O . PRO A 1 344 ? 36.717 -11.072 -29.663 1.00 57.00 344 PRO A O 1
ATOM 2675 N N . GLN A 1 345 ? 37.755 -9.430 -28.509 1.00 55.38 345 GLN A N 1
ATOM 2676 C CA . GLN A 1 345 ? 37.109 -9.304 -27.186 1.00 55.38 345 GLN A CA 1
ATOM 2677 C C . GLN A 1 345 ? 35.758 -9.996 -26.893 1.00 55.38 345 GLN A C 1
ATOM 2679 O O . GLN A 1 345 ? 34.765 -9.736 -27.562 1.00 55.38 345 GLN A O 1
ATOM 2684 N N . GLU A 1 346 ? 35.674 -10.627 -25.713 1.00 44.78 346 GLU A N 1
ATOM 2685 C CA . GLU A 1 346 ? 34.451 -10.645 -24.894 1.00 44.78 346 GLU A CA 1
ATOM 2686 C C . GLU A 1 346 ? 34.770 -10.210 -23.455 1.00 44.78 346 GLU A C 1
ATOM 2688 O O . GLU A 1 346 ? 35.574 -10.823 -22.750 1.00 44.78 346 GLU A O 1
ATOM 2693 N N . ALA A 1 347 ? 34.140 -9.113 -23.036 1.00 54.50 347 ALA A N 1
ATOM 2694 C CA . ALA A 1 347 ? 34.146 -8.589 -21.678 1.00 54.50 347 ALA A CA 1
ATOM 2695 C C . ALA A 1 347 ? 32.779 -8.877 -21.039 1.00 54.50 347 ALA A C 1
ATOM 2697 O O . ALA A 1 347 ? 31.752 -8.418 -21.534 1.00 54.50 347 ALA A O 1
ATOM 2698 N N . SER A 1 348 ? 32.760 -9.631 -19.938 1.00 58.59 348 SER A N 1
ATOM 2699 C CA . SER A 1 348 ? 31.559 -9.841 -19.118 1.00 58.59 348 SER A CA 1
ATOM 2700 C C . SER A 1 348 ? 31.459 -8.796 -17.995 1.00 58.59 348 SER A C 1
ATOM 2702 O O . SER A 1 348 ? 32.467 -8.525 -17.336 1.00 58.59 348 SER A O 1
ATOM 2704 N N . PRO A 1 349 ? 30.262 -8.250 -17.705 1.00 67.62 349 PRO A N 1
ATOM 2705 C CA . PRO A 1 349 ? 30.054 -7.330 -16.594 1.00 67.62 349 PRO A CA 1
ATOM 2706 C C . PRO A 1 349 ? 29.690 -8.085 -15.302 1.00 67.62 349 PRO A C 1
ATOM 2708 O O . PRO A 1 349 ? 28.858 -8.992 -15.308 1.00 67.62 349 PRO A O 1
ATOM 2711 N N . ARG A 1 350 ? 30.286 -7.688 -14.170 1.00 60.19 350 ARG A N 1
ATOM 2712 C CA . ARG A 1 350 ? 29.835 -8.072 -12.820 1.00 60.19 350 ARG A CA 1
ATOM 2713 C C . ARG A 1 350 ? 28.957 -6.964 -12.239 1.00 60.19 350 ARG A C 1
ATOM 2715 O O . ARG A 1 350 ? 29.372 -5.811 -12.192 1.00 60.19 350 ARG A O 1
ATOM 2722 N N . LEU A 1 351 ? 27.763 -7.349 -11.796 1.00 55.81 351 LEU A N 1
ATOM 2723 C CA . LEU A 1 351 ? 26.832 -6.534 -11.012 1.00 55.81 351 LEU A CA 1
ATOM 2724 C C . LEU A 1 351 ? 27.366 -6.304 -9.582 1.00 55.81 351 LEU A C 1
ATOM 2726 O O . LEU A 1 351 ? 28.049 -7.189 -9.055 1.00 55.81 351 LEU A O 1
ATOM 2730 N N . PRO A 1 352 ? 27.055 -5.163 -8.944 1.00 72.88 352 PRO A N 1
ATOM 2731 C CA . PRO A 1 352 ? 27.363 -4.913 -7.539 1.00 72.88 352 PRO A CA 1
ATOM 2732 C C . PRO A 1 352 ? 26.254 -5.431 -6.601 1.00 72.88 352 PRO A C 1
ATOM 2734 O O . PRO A 1 352 ? 25.086 -5.478 -6.989 1.00 72.88 352 PRO A O 1
ATOM 2737 N N . ASN A 1 353 ? 26.652 -5.797 -5.377 1.00 64.69 353 ASN A N 1
ATOM 2738 C CA . ASN A 1 353 ? 25.773 -5.994 -4.214 1.00 64.69 353 ASN A CA 1
ATOM 2739 C C . ASN A 1 353 ? 25.509 -4.667 -3.504 1.00 64.69 353 ASN A C 1
ATOM 2741 O O . ASN A 1 353 ? 26.455 -3.843 -3.472 1.00 64.69 353 ASN A O 1
#

Foldseek 3Di:
DPVVVVVVVVVVVVVPPPPPPPPVDPVNCVVVVVVVVVVVVVVVVVVVVVVVVVVVVVVVVVVVVVVVVVVVVVVVVVVVVVVVVVVVVVVVVVVVVVVVVVVVVVVVVVVVVVVVVVVVVVVVVVVVVVVVVVVVVVVVVVVVVVVVVVVVVVVVVVVVVVVVVVVVVVVVVVVVVVVVVVVVVVVVVVVVVVVVVVVVVVVVVVVVVVVVVVVVVVVVVVVVVVVVVVVVVVVVVVVVVVVVVVVVVVVVVVVVVVVVVVVVVVVVVVVVVVVVVVVVVVVVVVPPPDDDDDDDDDDDDDDDDDDYDDDDDDDDDDDDDDDDDDDDYDDDDDDDDDDDDDDDDDDDDDDDD